Protein AF-A0A9P7V955-F1 (afdb_monomer)

Organism: NCBI:txid45513

Radius of gyration: 28.23 Å; Cα contacts (8 Å, |Δi|>4): 624; chains: 1; bounding box: 75×46×85 Å

Sequence (347 aa):
MIGCDIPLRIFLPKDIVSSGTFPTWKALAWTKLVIEITLHTSIGSQTFQESFPISILQFDSLPIYKELGKAVDRKCTSPDSQVLIELQLARSSVGPGDVINLQLKITKLMYRKNISLKEITYLLWEILEGHDSGLPRHKEQQIYSTSNEWSLHELPLSTNPIQHEFSKPLSLLRDFLEFHTSDLDIKDQYFNPYNDPLVIVTLLNNFRNVEVIDQFGIPITHTEGFTSSGKLYSVRFELRTKVKFYGSKSVKFNLPITICPFDYQTSKYLLYWIEKECQLAKELLGPVMFSKIFNAIDYKLAASMLMKTVPPTTIYRDCLNDWTQMGYPSNGFRQQNIRARIGFYVD

pLDDT: mean 80.39, std 16.96, range [32.66, 96.75]

Solvent-accessible surface area (backbone atoms only — not comparable to full-atom values): 20116 Å² total; per-residue (Å²): 111,76,50,70,51,75,64,80,66,84,71,79,65,92,41,55,65,51,8,24,30,28,64,95,75,76,43,76,42,75,47,65,50,73,50,74,50,74,48,79,53,100,90,49,76,49,77,48,78,52,75,46,76,43,65,38,83,74,80,87,50,42,41,70,40,75,82,33,50,36,62,45,78,48,75,47,62,25,89,76,65,40,38,41,37,38,39,36,30,62,43,31,33,42,24,50,81,32,63,52,47,39,41,37,36,41,26,35,70,50,87,89,60,81,33,19,48,29,33,44,34,46,32,36,31,43,32,42,34,24,69,39,99,88,45,62,62,69,49,77,44,78,79,44,76,50,72,52,75,47,53,90,74,71,44,63,60,40,73,63,68,48,77,50,78,47,77,44,68,45,74,80,63,86,69,56,72,67,77,81,55,84,85,57,80,80,68,91,59,85,81,58,76,89,80,51,72,65,58,55,57,53,54,63,67,59,55,90,42,68,74,50,34,73,73,67,76,44,62,57,68,42,68,56,77,44,47,45,65,32,68,54,37,31,35,43,36,34,41,35,39,38,42,36,41,43,82,50,60,60,42,77,46,80,40,75,37,40,42,21,68,34,26,59,69,60,29,55,55,50,51,55,50,52,54,49,54,52,49,53,50,29,65,76,57,32,68,70,53,34,52,55,42,71,70,43,84,51,63,69,59,28,36,55,56,53,48,73,72,43,66,80,68,46,75,27,47,90,43,68,68,41,42,39,71,74,61,35,62,74,87,59,64,87,59,87,75,79,79,70,59,78,77,79,58,62,132

Secondary structure (DSSP, 8-state):
--EEE----PPPPTT---SEEEGGGTEEE-EEEEEEEEEEETTEEEEEEEEEEE-----TT-TTSTTTTS-EEEEEE-TTS-EEEEEEES-SEE-TT-EEEEEEEEEE--TTS--EEEEEEEEEEEEEEE-STTS-S-EEEEEEEEEEE--TTTSB--SSPEEEEEEEE-TT-SS------TTS--SS----TTS-SHHHHHHHHT-S-HHHHHHHSS--SBSS---EE-SSEEEEEEEEEEEEEESS--EEEEEEEEE-SS-HHHHHHHHHHHHHHHHHHHHHH-HHHHHHHHT-S-HHHHHHHHHTTSPPPEEE-SSHHHHHHTT--GGGTT-S-TTS-GGGS--

Foldseek 3Di:
DPDWDDFDDDDDDPQAWFFEAAVQVRDTDWDKDKDWDWDQDPVGIDIDIDIDTDGDDDDPQACPPPVQQCKDWDWDAFPVNFKIKIKIFRGLEDEAQDKTKIKIKIATDDDPDFKFWAKKKKWKKKKKAFPDPPDDRIDIDTPDMDMDGDDVPPGTHYRDIDMDMDIGTPPVDPQFLDQCPPPVPPPDDPPPVVPDPPVVVVSQVPRPCPVVCVVPVHDGRYHHDFFHGHDGMTMWMWIKMWIDMDGGHIDIDIRTHGYGSHHNVVSVVVVVVVVVVLVVVCVLQPVVLSVCLVPDPDPVVSSVSVRVSTDDMDDQDLDLVSCVVVVADSVPRPDPPPPDDPVVRDD

Nearest PDB structures (foldseek):
  7usy-assembly1_J  TM=5.647E-01  e=1.003E-06  Caenorhabditis elegans
  4j2q-assembly1_A  TM=5.903E-01  e=2.561E-06  Bos taurus
  7srs-assembly1_C  TM=6.371E-01  e=1.200E-05  Homo sapiens
  8gp3-assembly1_A  TM=5.894E-01  e=3.566E-06  Rattus norvegicus
  8ja3-assembly1_A  TM=6.389E-01  e=3.982E-06  Rattus norvegicus

InterPro domains:
  IPR011022 Arrestin-like, C-terminal domain [PF02752] (80-260)
  IPR053060 Cytokinesis Signaling Regulator [PTHR36419] (2-298)

Structure (mmCIF, N/CA/C/O backbone):
data_AF-A0A9P7V955-F1
#
_entry.id   AF-A0A9P7V955-F1
#
loop_
_atom_site.group_PDB
_atom_site.id
_atom_site.type_symbol
_atom_site.label_atom_id
_atom_site.label_alt_id
_atom_site.label_comp_id
_atom_site.label_asym_id
_atom_site.label_entity_id
_atom_site.label_seq_id
_atom_site.pdbx_PDB_ins_code
_atom_site.Cartn_x
_atom_site.Cartn_y
_atom_site.Cartn_z
_atom_site.occupancy
_atom_site.B_iso_or_equiv
_atom_site.auth_seq_id
_atom_site.auth_comp_id
_atom_site.auth_asym_id
_atom_site.auth_atom_id
_atom_site.pdbx_PDB_model_num
ATOM 1 N N . MET A 1 1 ? 32.268 7.147 -36.815 1.00 72.75 1 MET A N 1
ATOM 2 C CA . MET A 1 1 ? 31.034 6.832 -36.068 1.00 72.75 1 MET A CA 1
ATOM 3 C C . MET A 1 1 ? 30.460 8.157 -35.623 1.00 72.75 1 MET A C 1
ATOM 5 O O . MET A 1 1 ? 31.236 8.961 -35.125 1.00 72.75 1 MET A O 1
ATOM 9 N N . ILE A 1 2 ? 29.179 8.402 -35.881 1.00 83.38 2 ILE A N 1
ATOM 10 C CA . ILE A 1 2 ? 28.513 9.681 -35.578 1.00 83.38 2 ILE A CA 1
ATOM 11 C C . ILE A 1 2 ? 27.440 9.544 -34.490 1.00 83.38 2 ILE A C 1
ATOM 13 O O . ILE A 1 2 ? 27.069 10.541 -33.886 1.00 83.38 2 ILE A O 1
ATOM 17 N N . GLY A 1 3 ? 27.009 8.317 -34.191 1.00 84.44 3 GLY A N 1
ATOM 18 C CA . GLY A 1 3 ? 26.048 8.019 -33.135 1.00 84.44 3 GLY A CA 1
ATOM 19 C C . GLY A 1 3 ? 25.946 6.518 -32.877 1.00 84.44 3 GLY A C 1
ATOM 20 O O . GLY A 1 3 ? 26.534 5.707 -33.602 1.00 84.44 3 GLY A O 1
ATOM 21 N N . CYS A 1 4 ? 25.217 6.154 -31.828 1.00 87.69 4 CYS A N 1
ATOM 22 C CA . CYS A 1 4 ? 25.001 4.774 -31.419 1.00 87.69 4 CYS A CA 1
ATOM 23 C C . CYS A 1 4 ? 23.691 4.680 -30.629 1.00 87.69 4 CYS A C 1
ATOM 25 O O . CYS A 1 4 ? 23.558 5.369 -29.620 1.00 87.69 4 CYS A O 1
ATOM 27 N N . ASP A 1 5 ? 22.779 3.804 -31.051 1.00 88.69 5 ASP A N 1
ATOM 28 C CA . ASP A 1 5 ? 21.576 3.472 -30.287 1.00 88.69 5 ASP A CA 1
ATOM 29 C C . ASP A 1 5 ? 21.795 2.176 -29.520 1.00 88.69 5 ASP A C 1
ATOM 31 O O . ASP A 1 5 ? 22.002 1.102 -30.100 1.00 88.69 5 ASP A O 1
ATOM 35 N N . ILE A 1 6 ? 21.723 2.280 -28.196 1.00 87.75 6 ILE A N 1
ATOM 36 C CA . ILE A 1 6 ? 21.854 1.152 -27.280 1.00 87.75 6 ILE A CA 1
ATOM 37 C C . ILE A 1 6 ? 20.445 0.771 -26.813 1.00 87.75 6 ILE A C 1
ATOM 39 O O . ILE A 1 6 ? 19.916 1.403 -25.896 1.00 87.75 6 ILE A O 1
ATOM 43 N N . PRO A 1 7 ? 19.807 -0.244 -27.423 1.00 88.31 7 PRO A N 1
ATOM 44 C CA . PRO A 1 7 ? 18.515 -0.712 -26.952 1.00 88.31 7 PRO A CA 1
ATOM 45 C C . PRO A 1 7 ? 18.662 -1.297 -25.547 1.00 88.31 7 PRO A C 1
ATOM 47 O O . PRO A 1 7 ? 19.655 -1.948 -25.219 1.00 88.31 7 PRO A O 1
ATOM 50 N N . LEU A 1 8 ? 17.650 -1.080 -24.713 1.00 85.19 8 LEU A N 1
ATOM 51 C CA . LEU A 1 8 ? 17.643 -1.535 -23.329 1.00 85.19 8 LEU A CA 1
ATOM 52 C C . LEU A 1 8 ? 16.256 -2.036 -22.933 1.00 85.19 8 LEU A C 1
ATOM 54 O O . LEU A 1 8 ? 15.234 -1.502 -23.357 1.00 85.19 8 LEU A O 1
ATOM 58 N N . ARG A 1 9 ? 16.225 -3.088 -22.113 1.00 86.69 9 ARG A N 1
ATOM 59 C CA . ARG A 1 9 ? 15.017 -3.572 -21.436 1.00 86.69 9 ARG A CA 1
ATOM 60 C C . ARG A 1 9 ? 15.316 -3.638 -19.952 1.00 86.69 9 ARG A C 1
ATOM 62 O O . ARG A 1 9 ? 16.192 -4.386 -19.528 1.00 86.69 9 ARG A O 1
ATOM 69 N N . ILE A 1 10 ? 14.591 -2.849 -19.172 1.00 84.56 10 ILE A N 1
ATOM 70 C CA . ILE A 1 10 ? 14.776 -2.773 -17.726 1.00 84.56 10 ILE A CA 1
ATOM 71 C C . ILE A 1 10 ? 13.726 -3.662 -17.075 1.00 84.56 10 ILE A C 1
ATOM 73 O O . ILE A 1 10 ? 12.528 -3.479 -17.276 1.00 84.56 10 ILE A O 1
ATOM 77 N N . PHE A 1 11 ? 14.180 -4.635 -16.291 1.00 85.50 11 PHE A N 1
ATOM 78 C CA . PHE A 1 11 ? 13.296 -5.381 -15.407 1.00 85.50 11 PHE A CA 1
ATOM 79 C C . PHE A 1 11 ? 13.097 -4.555 -14.135 1.00 85.50 11 PHE A C 1
ATOM 81 O O . PHE A 1 11 ? 14.079 -4.188 -13.499 1.00 85.50 11 PHE A O 1
ATOM 88 N N . LEU A 1 12 ? 11.858 -4.229 -13.770 1.00 85.75 12 LEU A N 1
ATOM 89 C CA . LEU A 1 12 ? 11.588 -3.485 -12.539 1.00 85.75 12 LEU A CA 1
ATOM 90 C C . LEU A 1 12 ? 11.538 -4.446 -11.337 1.00 85.75 12 LEU A C 1
ATOM 92 O O . LEU A 1 12 ? 10.926 -5.513 -11.440 1.00 85.75 12 LEU A O 1
ATOM 96 N N . PRO A 1 13 ? 12.175 -4.111 -10.198 1.00 85.00 13 PRO A N 1
ATOM 97 C CA . PRO A 1 13 ? 12.074 -4.915 -8.985 1.00 85.00 13 PRO A CA 1
ATOM 98 C C . PRO A 1 13 ? 10.622 -5.041 -8.508 1.00 85.00 13 PRO A C 1
ATOM 100 O O . PRO A 1 13 ? 9.865 -4.075 -8.555 1.00 85.00 13 PRO A O 1
ATOM 103 N N . LYS A 1 14 ? 10.238 -6.224 -8.010 1.00 83.38 14 LYS A N 1
ATOM 104 C CA . LYS A 1 14 ? 8.883 -6.477 -7.476 1.00 83.38 14 LYS A CA 1
ATOM 105 C C . LYS A 1 14 ? 8.586 -5.667 -6.207 1.00 83.38 14 LYS A C 1
ATOM 107 O O . LYS A 1 14 ? 7.431 -5.458 -5.873 1.00 83.38 14 LYS A O 1
ATOM 112 N N . ASP A 1 15 ? 9.637 -5.244 -5.517 1.00 87.69 15 ASP A N 1
ATOM 113 C CA . ASP A 1 15 ? 9.655 -4.493 -4.263 1.00 87.69 15 ASP A CA 1
ATOM 114 C C . ASP A 1 15 ? 10.003 -3.007 -4.467 1.00 87.69 15 ASP A C 1
ATOM 116 O O . ASP A 1 15 ? 10.392 -2.318 -3.518 1.00 87.69 15 ASP A O 1
ATOM 120 N N . ILE A 1 16 ? 9.896 -2.508 -5.704 1.00 89.19 16 ILE A N 1
ATOM 121 C CA . ILE A 1 16 ? 9.930 -1.068 -5.971 1.00 89.19 16 ILE A CA 1
ATOM 122 C C . ILE A 1 16 ? 8.710 -0.394 -5.334 1.00 89.19 16 ILE A C 1
ATOM 124 O O . ILE A 1 16 ? 7.753 -1.072 -4.981 1.00 89.19 16 ILE A O 1
ATOM 128 N N . VAL A 1 17 ? 8.736 0.923 -5.160 1.00 89.94 17 VAL A N 1
ATOM 129 C CA . VAL A 1 17 ? 7.590 1.696 -4.658 1.00 89.94 17 VAL A CA 1
ATOM 130 C C . VAL A 1 17 ? 7.185 2.742 -5.684 1.00 89.94 17 VAL A C 1
ATOM 132 O O . VAL A 1 17 ? 8.021 3.213 -6.463 1.00 89.94 17 VAL A O 1
ATOM 135 N N . SER A 1 18 ? 5.909 3.119 -5.684 1.00 87.19 18 SER A N 1
ATOM 136 C CA . SER A 1 18 ? 5.432 4.253 -6.477 1.00 87.19 18 SER A CA 1
ATOM 137 C C . SER A 1 18 ? 6.198 5.535 -6.132 1.00 87.19 18 SER A C 1
ATOM 139 O O . SER A 1 18 ? 6.541 5.790 -4.979 1.00 87.19 18 SER A O 1
ATOM 141 N N . SER A 1 19 ? 6.441 6.369 -7.139 1.00 86.94 19 SER A N 1
ATOM 142 C CA . SER A 1 19 ? 7.049 7.688 -6.968 1.00 86.94 19 SER A CA 1
ATOM 143 C C . SER A 1 19 ? 5.994 8.673 -6.481 1.00 86.94 19 SER A C 1
ATOM 145 O O . SER A 1 19 ? 5.022 8.912 -7.191 1.00 86.94 19 SER A O 1
ATOM 147 N N . GLY A 1 20 ? 6.162 9.254 -5.302 1.00 84.12 20 GLY A N 1
ATOM 148 C CA . GLY A 1 20 ? 5.203 10.198 -4.739 1.00 84.12 20 GLY A CA 1
ATOM 149 C C . GLY A 1 20 ? 5.625 10.752 -3.391 1.00 84.12 20 GLY A C 1
ATOM 150 O O . GLY A 1 20 ? 6.694 10.417 -2.864 1.00 84.12 20 GLY A O 1
ATOM 151 N N . THR A 1 21 ? 4.806 11.654 -2.863 1.00 81.06 21 THR A N 1
ATOM 152 C CA . THR A 1 21 ? 5.053 12.293 -1.571 1.00 81.06 21 THR A CA 1
ATOM 153 C C . THR A 1 21 ? 4.239 11.628 -0.470 1.00 81.06 21 THR A C 1
ATOM 155 O O . THR A 1 21 ? 3.154 11.093 -0.677 1.00 81.06 21 THR A O 1
ATOM 158 N N . PHE A 1 22 ? 4.790 11.680 0.738 1.00 85.00 22 PHE A N 1
ATOM 159 C CA . PHE A 1 22 ? 4.169 11.159 1.946 1.00 85.00 22 PHE A CA 1
ATOM 160 C C . PHE A 1 22 ? 4.116 12.297 2.973 1.00 85.00 22 PHE A C 1
ATOM 162 O O . PHE A 1 22 ? 5.040 12.436 3.787 1.00 85.00 22 PHE A O 1
ATOM 169 N N . PRO A 1 23 ? 3.079 13.159 2.924 1.00 81.88 23 PRO A N 1
ATOM 170 C CA . PRO A 1 23 ? 3.017 14.392 3.711 1.00 81.88 23 PRO A CA 1
ATOM 171 C C . PRO A 1 23 ? 3.097 14.160 5.219 1.00 81.88 23 PRO A C 1
ATOM 173 O O . PRO A 1 23 ? 3.817 14.882 5.910 1.00 81.88 23 PRO A O 1
ATOM 176 N N . THR A 1 24 ? 2.433 13.111 5.716 1.00 86.56 24 THR A N 1
ATOM 177 C CA . THR A 1 24 ? 2.474 12.674 7.121 1.00 86.56 24 THR A CA 1
ATOM 178 C C . THR A 1 24 ? 3.910 12.549 7.625 1.00 86.56 24 THR A C 1
ATOM 180 O O . THR A 1 24 ? 4.243 13.010 8.715 1.00 86.56 24 THR A O 1
ATOM 183 N N . TRP A 1 25 ? 4.793 12.011 6.784 1.00 88.81 25 TRP A N 1
ATOM 184 C CA . TRP A 1 25 ? 6.189 11.739 7.117 1.00 88.81 25 TRP A CA 1
ATOM 185 C C . TRP A 1 25 ? 7.163 12.800 6.606 1.00 88.81 25 TRP A C 1
ATOM 187 O O . TRP A 1 25 ? 8.360 12.683 6.865 1.00 88.81 25 TRP A O 1
ATOM 197 N N . LYS A 1 26 ? 6.669 13.826 5.897 1.00 87.00 26 LYS A N 1
ATOM 198 C CA . LYS A 1 26 ? 7.481 14.822 5.179 1.00 87.00 26 LYS A CA 1
ATOM 199 C C . LYS A 1 26 ? 8.534 14.156 4.283 1.00 87.00 26 LYS A C 1
ATOM 201 O O . LYS A 1 26 ? 9.695 14.561 4.274 1.00 87.00 26 LYS A O 1
ATOM 206 N N . ALA A 1 27 ? 8.128 13.100 3.581 1.00 85.62 27 ALA A N 1
ATOM 207 C CA . ALA A 1 27 ? 9.014 12.266 2.776 1.00 85.62 27 ALA A CA 1
ATOM 208 C C . ALA A 1 27 ? 8.623 12.274 1.291 1.00 85.62 27 ALA A C 1
ATOM 210 O O . ALA A 1 27 ? 7.483 12.568 0.934 1.00 85.62 27 ALA A O 1
ATOM 211 N N . LEU A 1 28 ? 9.589 11.928 0.440 1.00 86.12 28 LEU A N 1
ATOM 212 C CA . LEU A 1 28 ? 9.447 11.794 -1.008 1.00 86.12 28 LEU A CA 1
ATOM 213 C C . LEU A 1 28 ? 10.112 10.486 -1.440 1.00 86.12 28 LEU A C 1
ATOM 215 O O . LEU A 1 28 ? 11.258 10.223 -1.068 1.00 86.12 28 LEU A O 1
ATOM 219 N N . ALA A 1 29 ? 9.418 9.707 -2.262 1.00 87.56 29 ALA A N 1
ATOM 220 C CA . ALA A 1 29 ? 9.996 8.593 -2.996 1.00 87.56 29 ALA A CA 1
ATOM 221 C C . ALA A 1 29 ? 10.009 8.926 -4.485 1.00 87.56 29 ALA A C 1
ATOM 223 O O . ALA A 1 29 ? 8.999 9.336 -5.051 1.00 87.56 29 ALA A O 1
ATOM 224 N N . TRP A 1 30 ? 11.156 8.753 -5.127 1.00 86.94 30 TRP A N 1
ATOM 225 C CA . TRP A 1 30 ? 11.307 8.971 -6.560 1.00 86.94 30 TRP A CA 1
ATOM 226 C C . TRP A 1 30 ? 12.401 8.068 -7.109 1.00 86.94 30 TRP A C 1
ATOM 228 O O . TRP A 1 30 ? 13.270 7.599 -6.370 1.00 86.94 30 TRP A O 1
ATOM 238 N N . THR A 1 31 ? 12.345 7.819 -8.413 1.00 87.94 31 THR A N 1
ATOM 239 C CA . THR A 1 31 ? 13.299 6.950 -9.099 1.00 87.94 31 THR A CA 1
ATOM 240 C C . THR A 1 31 ? 13.992 7.717 -10.216 1.00 87.94 31 THR A C 1
ATOM 242 O O . THR A 1 31 ? 13.435 8.641 -10.805 1.00 87.94 31 THR A O 1
ATOM 245 N N . LYS A 1 32 ? 15.233 7.335 -10.515 1.00 88.94 32 LYS A N 1
ATOM 246 C CA . LYS A 1 32 ? 15.971 7.836 -11.672 1.00 88.94 32 LYS A CA 1
ATOM 247 C C . LYS A 1 32 ? 16.642 6.696 -12.418 1.00 88.94 32 LYS A C 1
ATOM 249 O O . LYS A 1 32 ? 17.171 5.771 -11.802 1.00 88.94 32 LYS A O 1
ATOM 254 N N . LEU A 1 33 ? 16.649 6.798 -13.737 1.00 88.88 33 LEU A N 1
ATOM 255 C CA . LEU A 1 33 ? 17.515 6.023 -14.604 1.00 88.88 33 LEU A CA 1
ATOM 256 C C . LEU A 1 33 ? 18.899 6.669 -14.593 1.00 88.88 33 LEU A C 1
ATOM 258 O O . LEU A 1 33 ? 19.022 7.872 -14.803 1.00 88.88 33 LEU A O 1
ATOM 262 N N . VAL A 1 34 ? 19.936 5.878 -14.340 1.00 91.12 34 VAL A N 1
ATOM 263 C CA . VAL A 1 34 ? 21.330 6.327 -14.390 1.00 91.12 34 VAL A CA 1
ATOM 264 C C . VAL A 1 34 ? 22.019 5.587 -15.522 1.00 91.12 34 VAL A C 1
ATOM 266 O O . VAL A 1 34 ? 22.018 4.357 -15.541 1.00 91.12 34 VAL A O 1
ATOM 269 N N . ILE A 1 35 ? 22.598 6.339 -16.451 1.00 89.50 35 ILE A N 1
ATOM 270 C CA . ILE A 1 35 ? 23.401 5.819 -17.552 1.00 89.50 35 ILE A CA 1
ATOM 271 C C . ILE A 1 35 ? 24.857 6.144 -17.243 1.00 89.50 35 ILE A C 1
ATOM 273 O O . ILE A 1 35 ? 25.211 7.303 -17.047 1.00 89.50 35 ILE A O 1
ATOM 277 N N . GLU A 1 36 ? 25.692 5.113 -17.191 1.00 92.06 36 GLU A N 1
ATOM 278 C CA . GLU A 1 36 ? 27.131 5.233 -16.986 1.00 92.06 36 GLU A CA 1
ATOM 279 C C . GLU A 1 36 ? 27.855 4.658 -18.207 1.00 92.06 36 GLU A C 1
ATOM 281 O O . GLU A 1 36 ? 27.649 3.503 -18.583 1.00 92.06 36 GLU A O 1
ATOM 286 N N . ILE A 1 37 ? 28.686 5.477 -18.847 1.00 87.12 37 ILE A N 1
ATOM 287 C CA . ILE A 1 37 ? 29.470 5.126 -20.028 1.00 87.12 37 ILE A CA 1
ATOM 288 C C . ILE A 1 37 ? 30.942 5.187 -19.646 1.00 87.12 37 ILE A C 1
ATOM 290 O O . ILE A 1 37 ? 31.485 6.266 -19.416 1.00 87.12 37 ILE A O 1
ATOM 294 N N . THR A 1 38 ? 31.602 4.033 -19.637 1.00 89.81 38 THR A N 1
ATOM 295 C CA . THR A 1 38 ? 33.044 3.942 -19.390 1.00 89.81 38 THR A CA 1
ATOM 296 C C . THR A 1 38 ? 33.783 3.693 -20.701 1.00 89.81 38 THR A C 1
ATOM 298 O O . THR A 1 38 ? 33.630 2.653 -21.340 1.00 89.81 38 THR A O 1
ATOM 301 N N . LEU A 1 39 ? 34.596 4.664 -21.108 1.00 85.75 39 LEU A N 1
ATOM 302 C CA . LEU A 1 39 ? 35.475 4.604 -22.268 1.00 85.75 39 LEU A CA 1
ATOM 303 C C . LEU A 1 39 ? 36.862 4.149 -21.826 1.00 85.75 39 LEU A C 1
ATOM 305 O O . LEU A 1 39 ? 37.544 4.840 -21.070 1.00 85.75 39 LEU A O 1
ATOM 309 N N . HIS A 1 40 ? 37.305 3.003 -22.332 1.00 87.44 40 HIS A N 1
ATOM 310 C CA . HIS A 1 40 ? 38.671 2.531 -22.135 1.00 87.44 40 HIS A CA 1
ATOM 311 C C . HIS A 1 40 ? 39.553 2.993 -23.295 1.00 87.44 40 HIS A C 1
ATOM 313 O O . HIS A 1 40 ? 39.279 2.703 -24.458 1.00 87.44 40 HIS A O 1
ATOM 319 N N . THR A 1 41 ? 40.630 3.703 -22.972 1.00 82.94 41 THR A N 1
ATOM 320 C CA . THR A 1 41 ? 41.678 4.104 -23.917 1.00 82.94 41 THR A CA 1
ATOM 321 C C . THR A 1 41 ? 43.002 3.451 -23.526 1.00 82.94 41 THR A C 1
ATOM 323 O O . THR A 1 41 ? 43.148 2.942 -22.415 1.00 82.94 41 THR A O 1
ATOM 326 N N . SER A 1 42 ? 43.999 3.500 -24.410 1.00 81.62 42 SER A N 1
ATOM 327 C CA . SER A 1 42 ? 45.351 2.995 -24.124 1.00 81.62 42 SER A CA 1
ATOM 328 C C . SER A 1 42 ? 46.039 3.690 -22.938 1.00 81.62 42 SER A C 1
ATOM 330 O O . SER A 1 42 ? 47.016 3.162 -22.418 1.00 81.62 42 SER A O 1
ATOM 332 N N . ILE A 1 43 ? 45.537 4.855 -22.512 1.00 79.06 43 ILE A N 1
ATOM 333 C CA . ILE A 1 43 ? 46.137 5.722 -21.484 1.00 79.06 43 ILE A CA 1
ATOM 334 C C . ILE A 1 43 ? 45.335 5.668 -20.165 1.00 79.06 43 ILE A C 1
ATOM 336 O O . ILE A 1 43 ? 45.797 6.145 -19.133 1.00 79.06 43 ILE A O 1
ATOM 340 N N . GLY A 1 44 ? 44.144 5.056 -20.165 1.00 82.44 44 GLY A N 1
ATOM 341 C CA . GLY A 1 44 ? 43.284 4.934 -18.986 1.00 82.44 44 GLY A CA 1
ATOM 342 C C . GLY A 1 44 ? 41.796 4.863 -19.329 1.00 82.44 44 GLY A C 1
ATOM 343 O O . GLY A 1 44 ? 41.406 4.886 -20.499 1.00 82.44 44 GLY A O 1
ATOM 344 N N . SER A 1 45 ? 40.956 4.776 -18.298 1.00 87.31 45 SER A N 1
ATOM 345 C CA . SER A 1 45 ? 39.494 4.778 -18.417 1.00 87.31 45 SER A CA 1
ATOM 346 C C . SER A 1 45 ? 38.896 6.132 -18.044 1.00 87.31 45 SER A C 1
ATOM 348 O O . SER A 1 45 ? 39.265 6.702 -17.019 1.00 87.31 45 SER A O 1
ATOM 350 N N . GLN A 1 46 ? 37.944 6.614 -18.838 1.00 87.00 46 GLN A N 1
ATOM 351 C CA . GLN A 1 46 ? 37.105 7.765 -18.505 1.00 87.00 46 GLN A CA 1
ATOM 352 C C . GLN A 1 46 ? 35.657 7.314 -18.361 1.00 87.00 46 GLN A C 1
ATOM 354 O O . GLN A 1 46 ? 35.172 6.562 -19.200 1.00 87.00 46 GLN A O 1
ATOM 359 N N . THR A 1 47 ? 34.970 7.799 -17.333 1.00 90.00 47 THR A N 1
ATOM 360 C CA . THR A 1 47 ? 33.573 7.455 -17.060 1.00 90.00 47 THR A CA 1
ATOM 361 C C . THR A 1 47 ? 32.710 8.706 -17.132 1.00 90.00 47 THR A C 1
ATOM 363 O O . THR A 1 47 ? 33.018 9.717 -16.505 1.00 90.00 47 THR A O 1
ATOM 366 N N . PHE A 1 48 ? 31.629 8.622 -17.897 1.00 88.75 48 PHE A N 1
ATOM 367 C CA . PHE A 1 48 ? 30.599 9.643 -18.029 1.00 88.75 48 PHE A CA 1
ATOM 368 C C . PHE A 1 48 ? 29.315 9.116 -17.408 1.00 88.75 48 PHE A C 1
ATOM 370 O O . PHE A 1 48 ? 28.945 7.970 -17.646 1.00 88.75 48 PHE A O 1
ATOM 377 N N . GLN A 1 49 ? 28.636 9.944 -16.623 1.00 93.44 49 GLN A N 1
ATOM 378 C CA . GLN A 1 49 ? 27.396 9.565 -15.964 1.00 93.44 49 GLN A CA 1
ATOM 379 C C . GLN A 1 49 ? 26.330 10.617 -16.241 1.00 93.44 49 GLN A C 1
ATOM 381 O O . GLN A 1 49 ? 26.551 11.806 -16.018 1.00 93.44 49 GLN A O 1
ATOM 386 N N . GLU A 1 50 ? 25.165 10.163 -16.680 1.00 91.12 50 GLU A N 1
ATOM 387 C CA . GLU A 1 50 ? 23.979 10.987 -16.867 1.00 91.12 50 GLU A CA 1
ATOM 388 C C . GLU A 1 50 ? 22.791 10.333 -16.161 1.00 91.12 50 GLU A C 1
ATOM 390 O O . GLU A 1 50 ? 22.755 9.113 -15.971 1.00 91.12 50 GLU A O 1
ATOM 395 N N . SER A 1 51 ? 21.830 11.132 -15.701 1.00 89.56 51 SER A N 1
ATOM 396 C CA . SER A 1 51 ? 20.664 10.594 -15.007 1.00 89.56 51 SER A CA 1
ATOM 397 C C . SER A 1 51 ? 19.380 11.308 -15.371 1.00 89.56 51 SER A C 1
ATOM 399 O O . SER A 1 51 ? 19.345 12.534 -15.404 1.00 89.56 51 SER A O 1
ATOM 401 N N . PHE A 1 52 ? 18.321 10.521 -15.531 1.00 85.50 52 PHE A N 1
ATOM 402 C CA . PHE A 1 52 ? 16.999 10.961 -15.951 1.00 85.50 52 PHE A CA 1
ATOM 403 C C . PHE A 1 52 ? 15.979 10.540 -14.893 1.00 85.50 52 PHE A C 1
ATOM 405 O O . PHE A 1 52 ? 15.938 9.359 -14.533 1.00 85.50 52 PHE A O 1
ATOM 412 N N . PRO A 1 53 ? 15.171 11.457 -14.347 1.00 83.75 53 PRO A N 1
ATOM 413 C CA . PRO A 1 53 ? 14.133 11.081 -13.401 1.00 83.75 53 PRO A CA 1
ATOM 414 C C . PRO A 1 53 ? 13.020 10.296 -14.114 1.00 83.75 53 PRO A C 1
ATOM 416 O O . PRO A 1 53 ? 12.658 10.610 -15.245 1.00 83.75 53 PRO A O 1
ATOM 419 N N . ILE A 1 54 ? 12.481 9.272 -13.449 1.00 83.31 54 ILE A N 1
ATOM 420 C CA . ILE A 1 54 ? 11.389 8.441 -13.967 1.00 83.31 54 ILE A CA 1
ATOM 421 C C . ILE A 1 54 ? 10.305 8.274 -12.903 1.00 83.31 54 ILE A C 1
ATOM 423 O O . ILE A 1 54 ? 10.597 8.008 -11.735 1.00 83.31 54 ILE A O 1
ATOM 427 N N . SER A 1 55 ? 9.045 8.401 -13.312 1.00 81.44 55 SER A N 1
ATOM 428 C CA . SER A 1 55 ? 7.907 8.114 -12.440 1.00 81.44 55 SER A CA 1
ATOM 429 C C . SER A 1 55 ? 7.561 6.637 -12.473 1.00 81.44 55 SER A C 1
ATOM 431 O O . SER A 1 55 ? 7.470 6.026 -13.536 1.00 81.44 55 SER A O 1
ATOM 433 N N . ILE A 1 56 ? 7.322 6.076 -11.293 1.00 84.62 56 ILE A N 1
ATOM 434 C CA . ILE A 1 56 ? 6.846 4.704 -11.127 1.00 84.62 56 ILE A CA 1
ATOM 435 C C . ILE A 1 56 ? 5.478 4.743 -10.469 1.00 84.62 56 ILE A C 1
ATOM 437 O O . ILE A 1 56 ? 5.302 5.434 -9.470 1.00 84.62 56 ILE A O 1
ATOM 441 N N . LEU A 1 57 ? 4.530 3.985 -11.012 1.00 83.12 57 LEU A N 1
ATOM 442 C CA . LEU A 1 57 ? 3.189 3.822 -10.463 1.00 83.12 57 LEU A CA 1
ATOM 443 C C . LEU A 1 57 ? 2.893 2.335 -10.286 1.00 83.12 57 LEU A C 1
ATOM 445 O O . LEU A 1 57 ? 3.154 1.537 -11.186 1.00 83.12 57 LEU A O 1
ATOM 449 N N . GLN A 1 58 ? 2.365 1.969 -9.123 1.00 84.31 58 GLN A N 1
ATOM 450 C CA . GLN A 1 58 ? 1.998 0.600 -8.780 1.00 84.31 58 GLN A CA 1
ATOM 451 C C . GLN A 1 58 ? 0.485 0.413 -8.720 1.00 84.31 58 GLN A C 1
ATOM 453 O O . GLN A 1 58 ? -0.264 1.324 -8.374 1.00 84.31 58 GLN A O 1
ATOM 458 N N . PHE A 1 59 ? 0.064 -0.815 -9.017 1.00 83.81 59 PHE A N 1
ATOM 459 C CA . PHE A 1 59 ? -1.334 -1.250 -9.061 1.00 83.81 59 PHE A CA 1
ATOM 460 C C . PHE A 1 59 ? -1.562 -2.496 -8.182 1.00 83.81 59 PHE A C 1
ATOM 462 O O . PHE A 1 59 ? -2.361 -3.378 -8.496 1.00 83.81 59 PHE A O 1
ATOM 469 N N . ASP A 1 60 ? -0.797 -2.617 -7.099 1.00 77.19 60 ASP A N 1
ATOM 470 C CA . ASP A 1 60 ? -0.798 -3.749 -6.162 1.00 77.19 60 ASP A CA 1
ATOM 471 C C . ASP A 1 60 ? -1.979 -3.715 -5.177 1.00 77.19 60 ASP A C 1
ATOM 473 O O . ASP A 1 60 ? -2.436 -4.749 -4.693 1.00 77.19 60 ASP A O 1
ATOM 477 N N . SER A 1 61 ? -2.525 -2.529 -4.931 1.00 81.88 61 SER A N 1
ATOM 478 C CA . SER A 1 61 ? -3.588 -2.265 -3.963 1.00 81.88 61 SER A CA 1
ATOM 479 C C . SER A 1 61 ? -4.901 -1.852 -4.638 1.00 81.88 61 SER A C 1
ATOM 481 O O . SER A 1 61 ? -5.561 -0.921 -4.197 1.00 81.88 61 SER A O 1
ATOM 483 N N . LEU A 1 62 ? -5.321 -2.528 -5.717 1.00 82.06 62 LEU A N 1
ATOM 484 C CA . LEU A 1 62 ? -6.611 -2.223 -6.352 1.00 82.06 62 LEU A CA 1
ATOM 485 C C . LEU A 1 62 ? -7.791 -2.752 -5.505 1.00 82.06 62 LEU A C 1
ATOM 487 O O . LEU A 1 62 ? -7.852 -3.955 -5.233 1.00 82.06 62 LEU A O 1
ATOM 491 N N . PRO A 1 63 ? -8.801 -1.928 -5.156 1.00 76.38 63 PRO A N 1
ATOM 492 C CA . PRO A 1 63 ? -9.963 -2.336 -4.353 1.00 76.38 63 PRO A CA 1
ATOM 493 C C . PRO A 1 63 ? -10.839 -3.425 -4.992 1.00 76.38 63 PRO A C 1
ATOM 495 O O . PRO A 1 63 ? -11.730 -3.961 -4.329 1.00 76.38 63 PRO A O 1
ATOM 498 N N . ILE A 1 64 ? -10.615 -3.752 -6.269 1.00 78.94 64 ILE A N 1
ATOM 499 C CA . ILE A 1 64 ? -11.301 -4.839 -6.974 1.00 78.94 64 ILE A CA 1
ATOM 500 C C . ILE A 1 64 ? -10.716 -6.223 -6.670 1.00 78.94 64 ILE A C 1
ATOM 502 O O . ILE A 1 64 ? -11.378 -7.236 -6.910 1.00 78.94 64 ILE A O 1
ATOM 506 N N . TYR A 1 65 ? -9.497 -6.299 -6.127 1.00 80.81 65 TYR A N 1
ATOM 507 C CA . TYR A 1 65 ? -8.903 -7.582 -5.786 1.00 80.81 65 TYR A CA 1
ATOM 508 C C . TYR A 1 65 ? -9.727 -8.280 -4.705 1.00 80.81 65 TYR A C 1
ATOM 510 O O . TYR A 1 65 ? -10.019 -7.732 -3.641 1.00 80.81 65 TYR A O 1
ATOM 518 N N . LYS A 1 66 ? -10.096 -9.537 -4.976 1.00 75.00 66 LYS A N 1
ATOM 519 C CA . LYS A 1 66 ? -11.013 -10.325 -4.137 1.00 75.00 66 LYS A CA 1
ATOM 520 C C . LYS A 1 66 ? -10.559 -10.429 -2.681 1.00 75.00 66 LYS A C 1
ATOM 522 O O . LYS A 1 66 ? -11.387 -10.569 -1.788 1.00 75.00 66 LYS A O 1
ATOM 527 N N . GLU A 1 67 ? -9.256 -10.410 -2.436 1.00 74.69 67 GLU A N 1
ATOM 528 C CA . GLU A 1 67 ? -8.676 -10.495 -1.093 1.00 74.69 67 GLU A CA 1
ATOM 529 C C . GLU A 1 67 ? -8.865 -9.205 -0.288 1.00 74.69 67 GLU A C 1
ATOM 531 O O . GLU A 1 67 ? -9.059 -9.264 0.925 1.00 74.69 67 GLU A O 1
ATOM 536 N N . LEU A 1 68 ? -8.894 -8.066 -0.980 1.00 76.12 68 LEU A N 1
ATOM 537 C CA . LEU A 1 68 ? -9.055 -6.724 -0.426 1.00 76.12 68 LEU A CA 1
ATOM 538 C C . LEU A 1 68 ? -10.536 -6.332 -0.243 1.00 76.12 68 LEU A C 1
ATOM 540 O O . LEU A 1 68 ? -10.876 -5.464 0.551 1.00 76.12 68 LEU A O 1
ATOM 544 N N . GLY A 1 69 ? -11.457 -7.018 -0.923 1.00 77.06 69 GLY A N 1
ATOM 545 C CA . GLY A 1 69 ? -12.898 -6.796 -0.772 1.00 77.06 69 GLY A CA 1
ATOM 546 C C . GLY A 1 69 ? -13.565 -7.524 0.403 1.00 77.06 69 GLY A C 1
ATOM 547 O O . GLY A 1 69 ? -14.780 -7.417 0.554 1.00 77.06 69 GLY A O 1
ATOM 548 N N . LYS A 1 70 ? -12.831 -8.306 1.207 1.00 85.75 70 LYS A N 1
ATOM 549 C CA . LYS A 1 70 ? -13.423 -9.151 2.262 1.00 85.75 70 LYS A CA 1
ATOM 550 C C . LYS A 1 70 ? -13.711 -8.357 3.533 1.00 85.75 70 LYS A C 1
ATOM 552 O O . LYS A 1 70 ? -12.916 -7.511 3.933 1.00 85.75 70 LYS A O 1
ATOM 557 N N . ALA A 1 71 ? -14.816 -8.687 4.199 1.00 88.69 71 ALA A N 1
ATOM 558 C CA . ALA A 1 71 ? -15.095 -8.176 5.534 1.00 88.69 71 ALA A CA 1
ATOM 559 C C . ALA A 1 71 ? -14.066 -8.703 6.548 1.00 88.69 71 ALA A C 1
ATOM 561 O O . ALA A 1 71 ? -13.567 -9.826 6.417 1.00 88.69 71 ALA A O 1
ATOM 562 N N . VAL A 1 72 ? -13.757 -7.892 7.560 1.00 91.75 72 VAL A N 1
ATOM 563 C CA . VAL A 1 72 ? -12.846 -8.258 8.650 1.00 91.75 72 VAL A CA 1
ATOM 564 C C . VAL A 1 72 ? -13.605 -8.242 9.962 1.00 91.75 72 VAL A C 1
ATOM 566 O O . VAL A 1 72 ? -14.011 -7.181 10.432 1.00 91.75 72 VAL A O 1
ATOM 569 N N . ASP A 1 73 ? -13.717 -9.412 10.583 1.00 92.38 73 ASP A N 1
ATOM 570 C CA . ASP A 1 73 ? -14.380 -9.577 11.870 1.00 92.38 73 ASP A CA 1
ATOM 571 C C . ASP A 1 73 ? -13.358 -9.765 12.994 1.00 92.38 73 ASP A C 1
ATOM 573 O O . ASP A 1 73 ? -12.395 -10.533 12.892 1.00 92.38 73 ASP A O 1
ATOM 577 N N . ARG A 1 74 ? -13.589 -9.098 14.122 1.00 94.44 74 ARG A N 1
ATOM 578 C CA . ARG A 1 74 ? -12.871 -9.319 15.376 1.00 94.44 74 ARG A C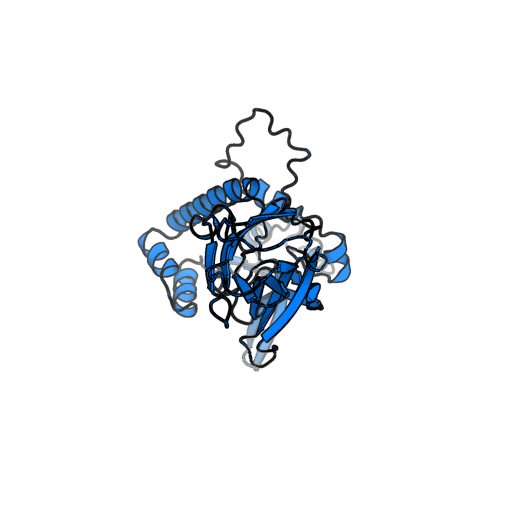A 1
ATOM 579 C C . ARG A 1 74 ? -13.850 -9.410 16.523 1.00 94.44 74 ARG A C 1
ATOM 581 O O . ARG A 1 74 ? -14.725 -8.573 16.683 1.00 94.44 74 ARG A O 1
ATOM 588 N N . LYS A 1 75 ? -13.648 -10.404 17.381 1.00 94.56 75 LYS A N 1
ATOM 589 C CA . LYS A 1 75 ? -14.401 -10.560 18.623 1.00 94.56 75 LYS A CA 1
ATOM 590 C C . LYS A 1 75 ? -13.429 -10.546 19.783 1.00 94.56 75 LYS A C 1
ATOM 592 O O . LYS A 1 75 ? -12.381 -11.185 19.721 1.00 94.56 75 LYS A O 1
ATOM 597 N N . CYS A 1 76 ? -13.759 -9.797 20.820 1.00 93.88 76 CYS A N 1
ATOM 598 C CA . CYS A 1 76 ? -12.957 -9.725 22.026 1.00 93.88 76 CYS A CA 1
ATOM 599 C C . CYS A 1 76 ? -13.875 -9.649 23.236 1.00 93.88 76 CYS A C 1
ATOM 601 O O . CYS A 1 76 ? -14.883 -8.942 23.228 1.00 93.88 76 CYS A O 1
ATOM 603 N N . THR A 1 77 ? -13.508 -10.377 24.282 1.00 93.25 77 THR A N 1
ATOM 604 C CA . THR A 1 77 ? -14.138 -10.218 25.588 1.00 93.25 77 THR A CA 1
ATOM 605 C C . THR A 1 77 ? -13.313 -9.227 26.398 1.00 93.25 77 THR A C 1
ATOM 607 O O . THR A 1 77 ? -12.082 -9.239 26.333 1.00 93.25 77 THR A O 1
ATOM 610 N N . SER A 1 78 ? -13.975 -8.361 27.161 1.00 93.06 78 SER A N 1
ATOM 611 C CA . SER A 1 78 ? -13.303 -7.436 28.064 1.00 93.06 78 SER A CA 1
ATOM 612 C C . SER A 1 78 ? -12.358 -8.185 29.018 1.00 93.06 78 SER A C 1
ATOM 614 O O . SER A 1 78 ? -12.638 -9.328 29.386 1.00 93.06 78 SER A O 1
ATOM 616 N N . PRO A 1 79 ? -11.241 -7.577 29.468 1.00 92.50 79 PRO A N 1
ATOM 617 C CA . PRO A 1 79 ? -10.262 -8.283 30.303 1.00 92.50 79 PRO A CA 1
ATOM 618 C C . PRO A 1 79 ? -10.798 -8.776 31.659 1.00 92.50 79 PRO A C 1
ATOM 620 O O . PRO A 1 79 ? -10.141 -9.551 32.343 1.00 92.50 79 PRO A O 1
ATOM 623 N N . ASP A 1 80 ? -11.962 -8.293 32.087 1.00 91.50 80 ASP A N 1
ATOM 624 C CA . ASP A 1 80 ? -12.698 -8.743 33.273 1.00 91.50 80 ASP A CA 1
ATOM 625 C C . ASP A 1 80 ? -13.814 -9.760 32.951 1.00 91.50 80 ASP A C 1
ATOM 627 O O . ASP A 1 80 ? -14.578 -10.135 33.839 1.00 91.50 80 ASP A O 1
ATOM 631 N N . SER A 1 81 ? -13.896 -10.229 31.702 1.00 91.12 81 SER A N 1
ATOM 632 C CA . SER A 1 81 ? -14.871 -11.210 31.204 1.00 91.12 81 SER A CA 1
ATOM 633 C C . SER A 1 81 ? -16.338 -10.790 31.353 1.00 91.12 81 SER A C 1
ATOM 635 O O . SER A 1 81 ? -17.218 -11.627 31.548 1.00 91.12 81 SER A O 1
ATOM 637 N N . GLN A 1 82 ? -16.618 -9.486 31.297 1.00 91.56 82 GLN A N 1
ATOM 638 C CA . GLN A 1 82 ? -17.956 -8.945 31.562 1.00 91.56 82 GLN A CA 1
ATOM 639 C C . GLN A 1 82 ? -18.712 -8.508 30.312 1.00 91.56 82 GLN A C 1
ATOM 641 O O . GLN A 1 82 ? -19.945 -8.521 30.319 1.00 91.56 82 GLN A O 1
ATOM 646 N N . VAL A 1 83 ? -17.998 -8.123 29.257 1.00 93.19 83 VAL A N 1
ATOM 647 C CA . VAL A 1 83 ? -18.572 -7.579 28.025 1.00 93.19 83 VAL A CA 1
ATOM 648 C C . VAL A 1 83 ? -17.949 -8.290 26.829 1.00 93.19 83 VAL A C 1
ATOM 650 O O . VAL A 1 83 ? -16.729 -8.376 26.727 1.00 93.19 83 VAL A O 1
ATOM 653 N N . LEU A 1 84 ? -18.780 -8.785 25.918 1.00 94.94 84 LEU A N 1
ATOM 654 C CA . LEU A 1 84 ? -18.375 -9.265 24.603 1.00 94.94 84 LEU A CA 1
ATOM 655 C C . LEU A 1 84 ? -18.551 -8.137 23.594 1.00 94.94 84 LEU A C 1
ATOM 657 O O . LEU A 1 84 ? -19.613 -7.520 23.525 1.00 94.94 84 LEU A O 1
ATOM 661 N N . ILE A 1 85 ? -17.517 -7.888 22.805 1.00 95.88 85 ILE A N 1
ATOM 662 C CA . ILE A 1 85 ? -17.534 -6.872 21.765 1.00 95.88 85 ILE A CA 1
ATOM 663 C C . ILE A 1 85 ? -17.144 -7.533 20.447 1.00 95.88 85 ILE A C 1
ATOM 665 O O . ILE A 1 85 ? -16.102 -8.184 20.349 1.00 95.88 85 ILE A O 1
ATOM 669 N N . GLU A 1 86 ? -17.995 -7.365 19.445 1.00 96.19 86 GLU A N 1
ATOM 670 C CA . GLU A 1 86 ? -17.794 -7.835 18.080 1.00 96.19 86 GLU A CA 1
ATOM 671 C C . GLU A 1 86 ? -17.662 -6.603 17.182 1.00 96.19 86 GLU A C 1
ATOM 673 O O . GLU A 1 86 ? -18.533 -5.737 17.181 1.00 96.19 86 GLU A O 1
ATOM 678 N N . LEU A 1 87 ? -16.550 -6.496 16.465 1.00 96.00 87 LEU A N 1
ATOM 679 C CA . LEU A 1 87 ? -16.254 -5.425 15.526 1.00 96.00 87 LEU A CA 1
ATOM 680 C C . LEU A 1 87 ? -16.141 -6.030 14.129 1.00 96.00 87 LEU A C 1
ATOM 682 O O . LEU A 1 87 ? -15.376 -6.972 13.932 1.00 96.00 87 LEU A O 1
ATOM 686 N N . GLN A 1 88 ? -16.871 -5.466 13.178 1.00 94.88 88 GLN A N 1
ATOM 687 C CA . GLN A 1 88 ? -16.897 -5.885 11.787 1.00 94.88 88 GLN A CA 1
ATOM 688 C C . GLN A 1 88 ? -16.591 -4.688 10.890 1.00 94.88 88 GLN A C 1
ATOM 690 O O . GLN A 1 88 ? -17.279 -3.672 10.924 1.00 94.88 88 GLN A O 1
ATOM 695 N N . LEU A 1 89 ? -15.550 -4.812 10.077 1.00 93.94 89 LEU A N 1
ATOM 696 C CA . LEU A 1 89 ? -15.241 -3.891 8.991 1.00 93.94 89 LEU A CA 1
ATOM 697 C C . LEU A 1 89 ? -15.820 -4.469 7.701 1.00 93.94 89 LEU A C 1
ATOM 699 O O . LEU A 1 89 ? -15.471 -5.587 7.329 1.00 93.94 89 LEU A O 1
ATOM 703 N N . ALA A 1 90 ? -16.687 -3.718 7.017 1.00 90.31 90 ALA A N 1
ATOM 704 C CA . ALA A 1 90 ? -17.401 -4.221 5.841 1.00 90.31 90 ALA A CA 1
ATOM 705 C C . ALA A 1 90 ? -16.461 -4.630 4.690 1.00 90.31 90 ALA A C 1
ATOM 707 O O . ALA A 1 90 ? -16.732 -5.606 3.991 1.00 90.31 90 ALA A O 1
ATOM 708 N N . ARG A 1 91 ? -15.356 -3.896 4.501 1.00 88.56 91 ARG A N 1
ATOM 709 C CA . ARG A 1 91 ? -14.338 -4.143 3.467 1.00 88.56 91 ARG A CA 1
ATOM 710 C C . ARG A 1 91 ? -12.944 -3.869 4.029 1.00 88.56 91 ARG A C 1
ATOM 712 O O . ARG A 1 91 ? -12.732 -2.820 4.632 1.00 88.56 91 ARG A O 1
ATOM 719 N N . SER A 1 92 ? -12.000 -4.786 3.822 1.00 89.31 92 SER A N 1
ATOM 720 C CA . SER A 1 92 ? -10.603 -4.627 4.247 1.00 89.31 92 SER A CA 1
ATOM 721 C C . SER A 1 92 ? -9.829 -3.595 3.431 1.00 89.31 92 SER A C 1
ATOM 723 O O . SER A 1 92 ? -8.743 -3.198 3.853 1.00 89.31 92 SER A O 1
ATOM 725 N N . SER A 1 93 ? -10.380 -3.126 2.312 1.00 89.56 93 SER 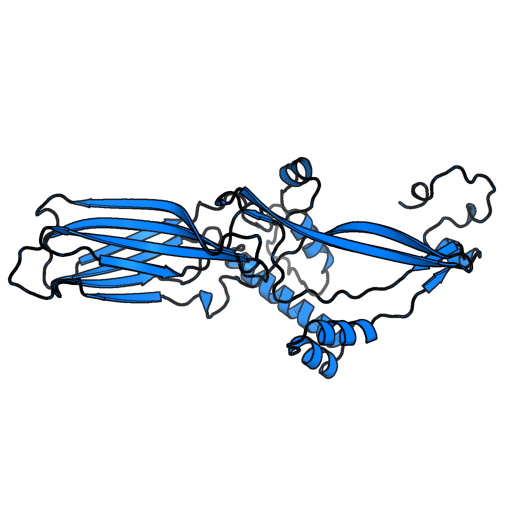A N 1
ATOM 726 C CA . SER A 1 93 ? -9.834 -2.025 1.535 1.00 89.56 93 SER A CA 1
ATOM 727 C C . SER A 1 93 ? -10.851 -0.945 1.206 1.00 89.56 93 SER A C 1
ATOM 729 O O . SER A 1 93 ? -12.053 -1.194 1.076 1.00 89.56 93 SER A O 1
ATOM 731 N N . VAL A 1 94 ? -10.326 0.265 1.060 1.00 87.75 94 VAL A N 1
ATOM 732 C CA . VAL A 1 94 ? -11.060 1.456 0.647 1.00 87.75 94 VAL A CA 1
ATOM 733 C C . VAL A 1 94 ? -10.212 2.237 -0.340 1.00 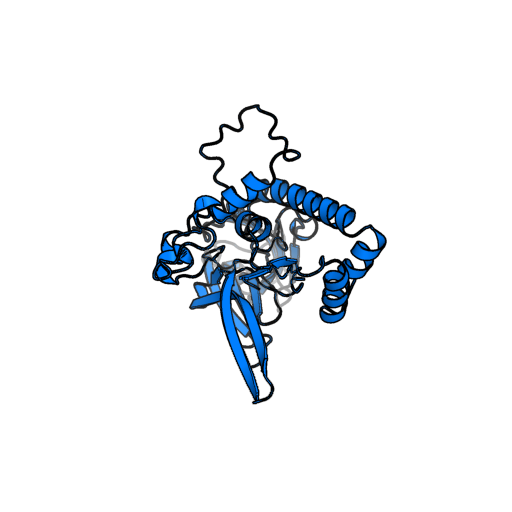87.75 94 VAL A C 1
ATOM 735 O O . VAL A 1 94 ? -9.005 2.391 -0.142 1.00 87.75 94 VAL A O 1
ATOM 738 N N . GLY A 1 95 ? -10.837 2.689 -1.417 1.00 83.31 95 GLY A N 1
ATOM 739 C CA . GLY A 1 95 ? -10.233 3.620 -2.350 1.00 83.31 95 GLY A CA 1
ATOM 740 C C . GLY A 1 95 ? -10.722 5.055 -2.151 1.00 83.31 95 GLY A C 1
ATOM 741 O O . GLY A 1 95 ? -11.505 5.357 -1.246 1.00 83.31 95 GLY A O 1
ATOM 742 N N . PRO A 1 96 ? -10.275 5.945 -3.036 1.00 77.75 96 PRO A N 1
ATOM 743 C CA . PRO A 1 96 ? -10.871 7.241 -3.281 1.00 77.75 96 PRO A CA 1
ATOM 744 C C . PRO A 1 96 ? -12.391 7.235 -3.355 1.00 77.75 96 PRO A C 1
ATOM 746 O O . PRO A 1 96 ? -12.982 6.388 -4.022 1.00 77.75 96 PRO A O 1
ATOM 749 N N . GLY A 1 97 ? -13.025 8.176 -2.656 1.00 75.44 97 GLY A N 1
ATOM 750 C CA . GLY A 1 97 ? -14.484 8.316 -2.629 1.00 75.44 97 GLY A CA 1
ATOM 751 C C . GLY A 1 97 ? -15.241 7.212 -1.875 1.00 75.44 97 GLY A C 1
ATOM 752 O O . GLY A 1 97 ? -16.439 7.367 -1.638 1.00 75.44 97 GLY A O 1
ATOM 753 N N . ASP A 1 98 ? -14.575 6.134 -1.445 1.00 82.75 98 ASP A N 1
ATOM 754 C CA . ASP A 1 98 ? -15.203 5.086 -0.642 1.00 82.75 98 ASP A CA 1
ATOM 755 C C . ASP A 1 98 ? -15.462 5.555 0.804 1.00 82.75 98 ASP A C 1
ATOM 757 O O . ASP A 1 98 ? -14.847 6.485 1.342 1.00 82.75 98 ASP A O 1
ATOM 761 N N . VAL A 1 99 ? -16.388 4.862 1.468 1.00 86.50 99 VAL A N 1
ATOM 762 C CA . VAL A 1 99 ? -16.742 5.078 2.874 1.00 86.50 99 VAL A CA 1
ATOM 763 C C . VAL A 1 99 ? -16.211 3.921 3.714 1.00 86.50 99 VAL A C 1
ATOM 765 O O . VAL A 1 99 ? -16.449 2.751 3.409 1.00 86.50 99 VAL A O 1
ATOM 768 N N . ILE A 1 100 ? -15.524 4.242 4.810 1.00 90.38 100 ILE A N 1
ATOM 769 C CA . ILE A 1 100 ? -15.152 3.261 5.830 1.00 90.38 100 ILE A CA 1
ATOM 770 C C . ILE A 1 100 ? -16.391 2.970 6.674 1.00 90.38 100 ILE A C 1
ATOM 772 O O . ILE A 1 100 ? -16.862 3.863 7.376 1.00 90.38 100 ILE A O 1
ATOM 776 N N . ASN A 1 101 ? -16.869 1.723 6.629 1.00 92.00 101 ASN A N 1
ATOM 7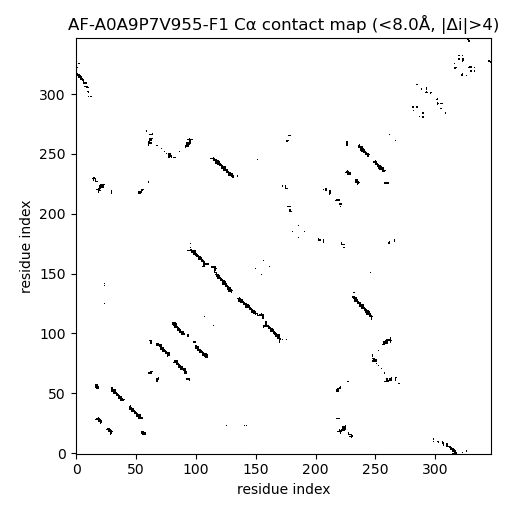77 C CA . ASN A 1 101 ? -18.021 1.250 7.399 1.00 92.00 101 ASN A CA 1
ATOM 778 C C . ASN A 1 101 ? -17.590 0.226 8.456 1.00 92.00 101 ASN A C 1
ATOM 780 O O . ASN A 1 101 ? -17.196 -0.898 8.127 1.00 92.00 101 ASN A O 1
ATOM 784 N N . LEU A 1 102 ? -17.678 0.627 9.725 1.00 94.12 102 LEU A N 1
ATOM 785 C CA . LEU A 1 102 ? -17.413 -0.202 10.898 1.00 94.12 102 LEU A CA 1
ATOM 786 C C . LEU A 1 102 ? -18.712 -0.447 11.665 1.00 94.12 102 LEU A C 1
ATOM 788 O O . LEU A 1 102 ? -19.393 0.492 12.067 1.00 94.12 102 LEU A O 1
ATOM 792 N N . GLN A 1 103 ? -19.011 -1.712 11.927 1.00 95.12 103 GLN A N 1
ATOM 793 C CA . GLN A 1 103 ? -20.127 -2.139 12.757 1.00 95.12 103 GLN A CA 1
ATOM 794 C C . GLN A 1 103 ? -19.592 -2.691 14.073 1.00 95.12 103 GLN A C 1
ATOM 796 O O . GLN A 1 103 ? -18.747 -3.584 14.096 1.00 95.12 103 GLN A O 1
ATOM 801 N N . LEU A 1 104 ? -20.084 -2.154 15.181 1.00 95.81 104 LEU A N 1
ATOM 802 C CA . LEU A 1 104 ? -19.712 -2.542 16.531 1.00 95.81 104 LEU A CA 1
ATOM 803 C C . LEU A 1 104 ? -20.940 -3.090 17.248 1.00 95.81 104 LEU A C 1
ATOM 805 O O . LEU A 1 104 ? -21.966 -2.424 17.345 1.00 95.81 104 LEU A O 1
ATOM 809 N N . LYS A 1 105 ? -20.817 -4.285 17.811 1.00 96.00 105 LYS A N 1
ATOM 810 C CA . LYS A 1 105 ? -21.850 -4.929 18.612 1.00 96.00 105 LYS A CA 1
ATOM 811 C C . LYS A 1 105 ? -21.316 -5.199 20.010 1.00 96.00 105 LYS A C 1
ATOM 813 O O . LYS A 1 105 ? -20.316 -5.892 20.173 1.00 96.00 105 LYS A O 1
ATOM 818 N N . ILE A 1 106 ? -21.984 -4.663 21.024 1.00 95.25 106 ILE A N 1
ATOM 819 C CA . ILE A 1 106 ? -21.569 -4.748 22.427 1.00 95.25 106 ILE A CA 1
ATOM 820 C C . ILE A 1 106 ? -22.631 -5.513 23.210 1.00 95.25 106 ILE A C 1
ATOM 822 O O . ILE A 1 106 ? -23.794 -5.122 23.225 1.00 95.25 106 ILE A O 1
ATOM 826 N N . THR A 1 107 ? -22.230 -6.584 23.889 1.00 94.19 107 THR A N 1
ATOM 827 C CA . THR A 1 107 ? -23.127 -7.461 24.652 1.00 94.19 107 THR A CA 1
ATOM 828 C C . THR A 1 107 ? -22.598 -7.659 26.066 1.00 94.19 107 THR A C 1
ATOM 830 O O . THR A 1 107 ? -21.430 -7.991 26.256 1.00 94.19 107 THR A O 1
ATOM 833 N N . LYS A 1 108 ? -23.443 -7.501 27.086 1.00 92.94 108 LYS A N 1
ATOM 834 C CA . LYS A 1 108 ? -23.081 -7.845 28.467 1.00 92.94 108 LYS A CA 1
ATOM 835 C C . LYS A 1 108 ? -23.159 -9.359 28.667 1.00 92.94 108 LYS A C 1
ATOM 837 O O . LYS A 1 108 ? -24.181 -9.963 28.361 1.00 92.94 108 LYS A O 1
ATOM 842 N N . LEU A 1 109 ? -22.108 -9.960 29.222 1.00 89.56 109 LEU A N 1
ATOM 843 C CA . LEU A 1 109 ? -22.041 -11.401 29.501 1.00 89.56 109 LEU A CA 1
ATOM 844 C C . LEU A 1 109 ? -22.486 -11.761 30.927 1.00 89.56 109 LEU A C 1
ATOM 846 O O . LEU A 1 109 ? -23.080 -12.813 31.133 1.00 89.56 109 LEU A O 1
ATOM 850 N N . MET A 1 110 ? -22.213 -10.906 31.924 1.00 77.81 110 MET A N 1
ATOM 851 C CA . MET A 1 110 ? -22.530 -11.186 33.335 1.00 77.81 110 MET A CA 1
ATOM 852 C C . MET A 1 110 ? -23.533 -10.201 33.937 1.00 77.81 110 MET A C 1
ATOM 854 O O . MET A 1 110 ? -23.348 -8.992 33.850 1.00 77.81 110 MET A O 1
ATOM 858 N N . TYR A 1 111 ? -24.524 -10.704 34.678 1.00 67.81 111 TYR A N 1
ATOM 859 C CA . TYR A 1 111 ? -25.602 -9.897 35.271 1.00 67.81 111 TYR A CA 1
ATOM 860 C C . TYR A 1 111 ? -25.219 -9.070 36.511 1.00 67.81 111 TYR A C 1
ATOM 862 O O . TYR A 1 111 ? -25.943 -8.146 36.864 1.00 67.81 111 TYR A O 1
ATOM 870 N N . ARG A 1 112 ? -24.097 -9.364 37.183 1.00 64.50 112 ARG A N 1
ATOM 871 C CA . ARG A 1 112 ? -23.842 -8.857 38.550 1.00 64.50 112 ARG A CA 1
ATOM 872 C C . ARG A 1 112 ? -23.423 -7.389 38.653 1.00 64.50 112 ARG A C 1
ATOM 874 O O . ARG A 1 112 ? -23.575 -6.812 39.722 1.00 64.50 112 ARG A O 1
ATOM 881 N N . LYS A 1 113 ? -22.864 -6.791 37.597 1.00 75.62 113 LYS A N 1
ATOM 882 C CA . LYS A 1 113 ? -22.421 -5.387 37.626 1.00 75.62 113 LYS A CA 1
ATOM 883 C C . LYS A 1 113 ? -23.290 -4.518 36.733 1.00 75.62 113 LYS A C 1
ATOM 885 O O . LYS A 1 113 ? -23.612 -4.909 35.611 1.00 75.62 113 LYS A O 1
ATOM 890 N N . ASN A 1 114 ? -23.627 -3.325 37.210 1.00 85.06 114 ASN A N 1
ATOM 891 C CA . ASN A 1 114 ? -24.171 -2.273 36.362 1.00 85.06 114 ASN A CA 1
ATOM 892 C C . ASN A 1 114 ? -23.019 -1.715 35.530 1.00 85.06 114 ASN A C 1
ATOM 894 O O . ASN A 1 114 ? -22.109 -1.089 36.067 1.00 85.06 114 ASN A O 1
ATOM 898 N N . ILE A 1 115 ? -23.039 -2.021 34.236 1.00 90.50 115 ILE A N 1
ATOM 899 C CA . ILE A 1 115 ? -22.045 -1.567 33.268 1.00 90.50 115 ILE A CA 1
ATOM 900 C C . ILE A 1 115 ? -22.791 -0.677 32.288 1.00 90.50 115 ILE A C 1
ATOM 902 O O . ILE A 1 115 ? -23.840 -1.080 31.787 1.00 90.50 115 ILE A O 1
ATOM 906 N N . SER A 1 116 ? -22.266 0.509 32.017 1.00 92.12 116 SER A N 1
ATOM 907 C CA . SER A 1 116 ? -22.774 1.383 30.960 1.00 92.12 116 SER A CA 1
ATOM 908 C C . SER A 1 116 ? -21.648 1.765 30.013 1.00 92.12 116 SER A C 1
ATOM 910 O O . SER A 1 116 ? -20.472 1.784 30.396 1.00 92.12 116 SER A O 1
ATOM 912 N N . LEU A 1 117 ? -21.999 2.036 28.761 1.00 94.06 117 LEU A N 1
ATOM 913 C CA . LEU A 1 117 ? -21.049 2.556 27.789 1.00 94.06 117 LEU A CA 1
ATOM 914 C C . LEU A 1 117 ? -20.617 3.964 28.213 1.00 94.06 117 LEU A C 1
ATOM 916 O O . LEU A 1 117 ? -21.439 4.744 28.685 1.00 94.06 117 LEU A O 1
ATOM 920 N N . LYS A 1 118 ? -19.320 4.255 28.105 1.00 94.75 118 LYS A N 1
ATOM 921 C CA . LYS A 1 118 ? -18.754 5.573 28.416 1.00 94.75 118 LYS A CA 1
ATOM 922 C C . LYS A 1 118 ? -18.326 6.298 27.154 1.00 94.75 118 LYS A C 1
ATOM 924 O O . LYS A 1 118 ? -18.638 7.463 26.976 1.00 94.75 118 LYS A O 1
ATOM 929 N N . GLU A 1 119 ? -17.559 5.624 26.309 1.00 96.00 119 GLU A N 1
ATOM 930 C CA . GLU A 1 119 ? -16.984 6.246 25.121 1.00 96.00 119 GLU A CA 1
ATOM 931 C C . GLU A 1 119 ? -16.653 5.177 24.085 1.00 96.00 119 GLU A C 1
ATOM 933 O O . GLU A 1 119 ? -16.119 4.119 24.431 1.00 96.00 119 GLU A O 1
ATOM 938 N N . ILE A 1 120 ? -16.923 5.473 22.818 1.00 96.38 120 ILE A N 1
ATOM 939 C CA . ILE A 1 120 ? -16.372 4.753 21.674 1.00 96.38 120 ILE A CA 1
ATOM 940 C C . ILE A 1 120 ? -15.533 5.748 20.883 1.00 96.38 120 ILE A C 1
ATOM 942 O O . ILE A 1 120 ? -16.054 6.749 20.406 1.00 96.38 120 ILE A O 1
ATOM 946 N N . THR A 1 121 ? -14.248 5.456 20.720 1.00 96.25 121 THR A N 1
ATOM 947 C CA . THR A 1 121 ? -13.321 6.238 19.900 1.00 96.25 121 THR A CA 1
ATOM 948 C C . THR A 1 121 ? -12.941 5.436 18.659 1.00 96.25 121 THR A C 1
ATOM 950 O O . THR A 1 121 ? -12.428 4.322 18.792 1.00 96.25 121 THR A O 1
ATOM 953 N N . TYR A 1 122 ? -13.112 6.012 17.471 1.00 94.56 122 TYR A N 1
ATOM 954 C CA . TYR A 1 122 ? -12.605 5.482 16.205 1.00 94.56 122 TYR A CA 1
ATOM 955 C C . TYR A 1 122 ? -11.397 6.302 15.757 1.00 94.56 122 TYR A C 1
ATOM 957 O O . TYR A 1 122 ? -11.453 7.530 15.709 1.00 94.56 122 TYR A O 1
ATOM 965 N N . LEU A 1 123 ? -10.298 5.625 15.436 1.00 94.06 123 LEU A N 1
ATOM 966 C CA . LEU A 1 123 ? -9.030 6.241 15.060 1.00 94.06 123 LEU A CA 1
ATOM 967 C C . LEU A 1 123 ? -8.521 5.611 13.766 1.00 94.06 123 LEU A C 1
ATOM 969 O O . LEU A 1 123 ? -8.560 4.388 13.630 1.00 94.06 123 LEU A O 1
ATOM 973 N N . LEU A 1 124 ? -7.968 6.425 12.872 1.00 93.31 124 LEU A N 1
ATOM 974 C CA . LEU A 1 124 ? -7.200 5.951 11.722 1.00 93.31 124 LEU A CA 1
ATOM 975 C C . LEU A 1 124 ? -5.739 6.342 11.915 1.00 93.31 124 LEU A C 1
ATOM 977 O O . LEU A 1 124 ? -5.423 7.506 12.187 1.00 93.31 124 LEU A O 1
ATOM 981 N N . TRP A 1 125 ? -4.868 5.353 11.786 1.00 94.44 125 TRP A N 1
ATOM 982 C CA . TRP A 1 125 ? -3.430 5.495 11.933 1.00 94.44 125 TRP A CA 1
ATOM 983 C C . TRP A 1 125 ? -2.739 5.169 10.621 1.00 94.44 125 TRP A C 1
ATOM 985 O O . TRP A 1 125 ? -3.076 4.176 9.980 1.00 94.44 125 TRP A O 1
ATOM 995 N N . GLU A 1 126 ? -1.758 5.990 10.269 1.00 94.44 126 GLU A N 1
ATOM 996 C CA . GLU A 1 126 ? -0.754 5.697 9.257 1.00 94.44 126 GLU A CA 1
ATOM 997 C C . GLU A 1 126 ? 0.521 5.223 9.960 1.00 94.44 126 GLU A C 1
ATOM 999 O O . GLU A 1 126 ? 0.934 5.778 10.982 1.00 94.44 126 GLU A O 1
ATOM 1004 N N . ILE A 1 127 ? 1.134 4.172 9.434 1.00 95.88 127 ILE A N 1
ATOM 1005 C CA . ILE A 1 127 ? 2.278 3.487 10.023 1.00 95.88 127 ILE A CA 1
ATOM 1006 C C . ILE A 1 127 ? 3.373 3.398 8.964 1.00 95.88 127 ILE A C 1
ATOM 1008 O O . ILE A 1 127 ? 3.150 2.843 7.891 1.00 95.88 127 ILE A O 1
ATOM 1012 N N . LEU A 1 128 ? 4.555 3.915 9.288 1.00 94.62 128 LEU A N 1
ATOM 1013 C CA . LEU A 1 128 ? 5.771 3.791 8.495 1.00 94.62 128 LEU A CA 1
ATOM 1014 C C . LEU A 1 128 ? 6.690 2.746 9.131 1.00 94.62 128 LEU A C 1
ATOM 1016 O O . LEU A 1 128 ? 7.121 2.895 10.276 1.00 94.62 128 LEU A O 1
ATOM 1020 N N . GLU A 1 129 ? 7.036 1.720 8.366 1.00 94.69 129 GLU A N 1
ATOM 1021 C CA . GLU A 1 129 ? 8.005 0.692 8.744 1.00 94.69 129 GLU A CA 1
ATOM 1022 C C . GLU A 1 129 ? 9.231 0.805 7.842 1.00 94.69 129 GLU A C 1
ATOM 1024 O O . GLU A 1 129 ? 9.113 0.695 6.625 1.00 94.69 129 GLU A O 1
ATOM 1029 N N . GLY A 1 130 ? 10.400 1.064 8.426 1.00 93.62 130 GLY A N 1
ATOM 1030 C CA . GLY A 1 130 ? 11.678 1.097 7.720 1.00 93.62 130 GLY A CA 1
ATOM 1031 C C . GLY A 1 130 ? 12.397 -0.245 7.813 1.00 93.62 130 GLY A C 1
ATOM 1032 O O . GLY A 1 130 ? 12.601 -0.768 8.909 1.00 93.62 130 GLY A O 1
ATOM 1033 N N . HIS A 1 131 ? 12.820 -0.768 6.664 1.00 92.31 131 HIS A N 1
ATOM 1034 C CA . HIS A 1 131 ? 13.485 -2.071 6.532 1.00 92.31 131 HIS A CA 1
ATOM 1035 C C . HIS A 1 131 ? 14.999 -1.954 6.336 1.00 92.31 131 HIS A C 1
ATOM 1037 O O . HIS A 1 131 ? 15.715 -2.944 6.464 1.00 92.31 131 HIS A O 1
ATOM 1043 N N . ASP A 1 132 ? 15.488 -0.747 6.048 1.00 88.50 132 ASP A N 1
ATOM 1044 C CA . ASP A 1 132 ? 16.908 -0.457 5.858 1.00 88.50 132 ASP A CA 1
ATOM 1045 C C . ASP A 1 132 ? 17.493 0.405 6.992 1.00 88.50 132 ASP A C 1
ATOM 1047 O O . ASP A 1 132 ? 16.797 1.146 7.688 1.00 88.50 132 ASP A O 1
ATOM 1051 N N . SER A 1 133 ? 18.812 0.316 7.145 1.00 71.31 133 SER A N 1
ATOM 1052 C CA . SER A 1 133 ? 19.650 0.825 8.239 1.00 71.31 133 SER A CA 1
ATOM 1053 C C . SER A 1 133 ? 19.568 2.341 8.479 1.00 71.31 133 SER A C 1
ATOM 1055 O O . SER A 1 133 ? 20.022 2.815 9.518 1.00 71.31 133 SER A O 1
ATOM 1057 N N . GLY A 1 134 ? 19.012 3.108 7.537 1.00 82.50 134 GLY A N 1
ATOM 1058 C CA . GLY A 1 134 ? 18.851 4.564 7.630 1.00 82.50 134 GLY A CA 1
ATOM 1059 C C . GLY A 1 134 ? 17.432 5.041 7.954 1.00 82.50 134 GLY A C 1
ATOM 1060 O O . GLY A 1 134 ? 17.235 6.232 8.191 1.00 82.50 134 GLY A O 1
ATOM 1061 N N . LEU A 1 135 ? 16.441 4.146 7.964 1.00 86.25 135 LEU A N 1
ATOM 1062 C CA . LEU A 1 135 ? 15.041 4.496 8.188 1.00 86.25 135 LEU A CA 1
ATOM 1063 C C . LEU A 1 135 ? 14.577 4.089 9.592 1.00 86.25 135 LEU A C 1
ATOM 1065 O O . LEU A 1 135 ? 15.096 3.140 10.186 1.00 86.25 135 LEU A O 1
ATOM 1069 N N . PRO A 1 136 ? 13.600 4.806 10.173 1.00 88.06 136 PRO A N 1
ATOM 1070 C CA . PRO A 1 136 ? 13.055 4.419 11.462 1.00 88.06 136 PRO A CA 1
ATOM 1071 C C . PRO A 1 136 ? 12.358 3.061 11.345 1.00 88.06 136 PRO A C 1
ATOM 1073 O O . PRO A 1 136 ? 11.490 2.886 10.496 1.00 88.06 136 PRO A O 1
ATOM 1076 N N . ARG A 1 137 ? 12.695 2.120 12.237 1.00 91.75 137 ARG A N 1
ATOM 1077 C CA . ARG A 1 137 ? 12.127 0.758 12.219 1.00 91.75 137 ARG A CA 1
ATOM 1078 C C . ARG A 1 137 ? 10.600 0.749 12.242 1.00 91.75 137 ARG A C 1
ATOM 1080 O O . ARG A 1 137 ? 9.979 -0.058 11.566 1.00 91.75 137 ARG A O 1
ATOM 1087 N N . HIS A 1 138 ? 10.007 1.634 13.036 1.00 95.06 138 HIS A N 1
ATOM 1088 C CA . HIS A 1 138 ? 8.564 1.759 13.162 1.00 95.06 138 HIS A CA 1
ATOM 1089 C C . HIS A 1 138 ? 8.211 3.164 13.652 1.00 95.06 138 HIS A C 1
ATOM 1091 O O . HIS A 1 138 ? 8.746 3.627 14.665 1.00 95.06 138 HIS A O 1
ATOM 1097 N N . LYS A 1 139 ? 7.317 3.841 12.938 1.00 95.19 139 LYS A N 1
ATOM 1098 C CA . LYS A 1 139 ? 6.665 5.081 13.358 1.00 95.19 139 LYS A CA 1
ATOM 1099 C C . LYS A 1 139 ? 5.183 4.985 13.056 1.00 95.19 139 LYS A C 1
ATOM 1101 O O . LYS A 1 139 ? 4.783 4.416 12.050 1.00 95.19 139 LYS A O 1
ATOM 1106 N N . GLU A 1 140 ? 4.383 5.594 13.911 1.00 96.44 140 GLU A N 1
ATOM 1107 C CA . GLU A 1 140 ? 2.937 5.630 13.767 1.00 96.44 140 GLU A CA 1
ATOM 1108 C C . GLU A 1 140 ? 2.439 7.059 13.977 1.00 96.44 140 GLU A C 1
ATOM 1110 O O . GLU A 1 140 ? 2.941 7.787 14.835 1.00 96.44 140 GLU A O 1
ATOM 1115 N N . GLN A 1 141 ? 1.469 7.472 13.170 1.00 94.44 141 GLN A N 1
ATOM 1116 C CA . GLN A 1 141 ? 0.854 8.784 13.249 1.00 94.44 141 GLN A CA 1
ATOM 1117 C C . GLN A 1 141 ? -0.656 8.651 13.107 1.00 94.44 141 GLN A C 1
ATOM 1119 O O . GLN A 1 141 ? -1.176 8.042 12.175 1.00 94.44 141 GLN A O 1
ATOM 1124 N N . GLN A 1 142 ? -1.375 9.236 14.058 1.00 94.00 142 GLN A N 1
ATOM 1125 C CA . GLN A 1 142 ? -2.822 9.324 13.987 1.00 94.00 142 GLN A CA 1
ATOM 1126 C C . GLN A 1 142 ? -3.201 10.392 12.962 1.00 94.00 142 GLN A C 1
ATOM 1128 O O . GLN A 1 142 ? -2.913 11.571 13.166 1.00 94.00 142 GLN A O 1
ATOM 1133 N N . ILE A 1 143 ? -3.879 9.983 11.895 1.00 90.25 143 ILE A N 1
ATOM 1134 C CA . ILE A 1 143 ? -4.336 10.885 10.831 1.00 90.25 143 ILE A CA 1
ATOM 1135 C C . ILE A 1 143 ? -5.812 11.263 10.986 1.00 90.25 143 ILE A C 1
ATOM 1137 O O . ILE A 1 143 ? -6.258 12.272 10.448 1.00 90.25 143 ILE A O 1
ATOM 1141 N N . TYR A 1 144 ? -6.577 10.495 11.771 1.00 89.81 144 TYR A N 1
ATOM 1142 C CA . TYR A 1 144 ? -7.968 10.814 12.088 1.00 89.81 144 TYR A CA 1
ATOM 1143 C C . TYR A 1 144 ? -8.398 10.261 13.452 1.00 89.81 144 TYR A C 1
ATOM 1145 O O . TYR A 1 144 ? -7.923 9.212 13.894 1.00 89.81 144 TYR A O 1
ATOM 1153 N N . SER A 1 145 ? -9.320 10.968 14.111 1.00 92.56 145 SER A N 1
ATOM 1154 C CA . SER A 1 145 ? -9.942 10.564 15.372 1.00 92.56 145 SER A CA 1
ATOM 1155 C C . SER A 1 145 ? -11.343 11.144 15.500 1.00 92.56 145 SER A C 1
ATOM 1157 O O . SER A 1 145 ? -11.560 12.323 15.231 1.00 92.56 145 SER A O 1
ATOM 1159 N N . THR A 1 146 ? -12.272 10.335 15.989 1.00 93.31 146 THR A N 1
ATOM 1160 C CA . THR A 1 146 ? -13.597 10.777 16.422 1.00 93.31 146 THR A CA 1
ATOM 1161 C C . THR A 1 146 ? -14.064 9.931 17.597 1.00 93.31 146 THR A C 1
ATOM 1163 O O . THR A 1 146 ? -13.683 8.763 17.714 1.00 93.31 146 THR A O 1
ATOM 1166 N N . SER A 1 147 ? -14.853 10.518 18.488 1.00 94.56 147 SER A N 1
ATOM 1167 C CA . SER A 1 147 ? -15.403 9.837 19.653 1.00 94.56 147 SER A CA 1
ATOM 1168 C C . SER A 1 147 ? -16.876 10.158 19.831 1.00 94.56 147 SER A C 1
ATOM 1170 O O . SER A 1 147 ? -17.316 11.287 19.623 1.00 94.56 147 SER A O 1
ATOM 1172 N N . ASN A 1 148 ? -17.612 9.146 20.275 1.00 93.44 148 ASN A N 1
ATOM 1173 C CA . ASN A 1 148 ? -18.944 9.295 20.829 1.00 93.44 148 ASN A CA 1
ATOM 1174 C C . ASN A 1 148 ? -18.828 9.036 22.330 1.00 93.44 148 ASN A C 1
ATOM 1176 O O . ASN A 1 148 ? -18.315 7.990 22.735 1.00 93.44 148 ASN A O 1
ATOM 1180 N N . GLU A 1 149 ? -19.275 9.988 23.139 1.00 94.44 149 GLU A N 1
ATOM 1181 C CA . GLU A 1 149 ? -19.221 9.932 24.598 1.00 94.44 149 GLU A CA 1
ATOM 1182 C C . GLU A 1 149 ? -20.633 9.909 25.176 1.00 94.44 149 GLU A C 1
ATOM 1184 O O . GLU A 1 149 ? -21.542 10.537 24.638 1.00 94.44 149 GLU A O 1
ATOM 1189 N N . TRP A 1 150 ? -20.794 9.185 26.280 1.00 93.38 150 TRP A N 1
ATOM 1190 C CA . TRP A 1 150 ? -22.050 9.056 27.008 1.00 93.38 150 TRP A CA 1
ATOM 1191 C C . TRP A 1 150 ? -21.830 9.288 28.494 1.00 93.38 150 TRP A C 1
ATOM 1193 O O . TRP A 1 150 ? -20.804 8.911 29.070 1.00 93.38 150 TRP A O 1
ATOM 1203 N N . SER A 1 151 ? -22.841 9.866 29.126 1.00 89.88 151 SER A N 1
ATOM 1204 C CA . SER A 1 151 ? -22.888 10.063 30.566 1.00 89.88 151 SER A CA 1
ATOM 1205 C C . SER A 1 151 ? -23.134 8.745 31.303 1.00 89.88 151 SER A C 1
ATOM 1207 O O . SER A 1 151 ? -23.631 7.752 30.761 1.00 89.88 151 SER A O 1
ATOM 1209 N N . LEU A 1 152 ? -22.796 8.727 32.594 1.00 81.31 152 LEU A N 1
ATOM 1210 C CA . LEU A 1 152 ? -23.092 7.589 33.458 1.00 81.31 152 LEU A CA 1
ATOM 1211 C C . LEU A 1 152 ? -24.608 7.304 33.436 1.00 81.31 152 LEU A C 1
ATOM 1213 O O . LEU A 1 152 ? -25.405 8.215 33.628 1.00 81.31 152 LEU A O 1
ATOM 1217 N N . HIS A 1 153 ? -24.985 6.039 33.229 1.00 80.69 153 HIS A N 1
ATOM 1218 C CA . HIS A 1 153 ? -26.373 5.556 33.100 1.00 80.69 153 HIS A CA 1
ATOM 1219 C C . HIS A 1 153 ? -27.139 5.934 31.824 1.00 80.69 153 HIS A C 1
ATOM 1221 O O . HIS A 1 153 ? -28.253 5.447 31.660 1.00 80.69 153 HIS A O 1
ATOM 1227 N N . GLU A 1 154 ? -26.564 6.705 30.902 1.00 83.06 154 GLU A N 1
ATOM 1228 C CA . GLU A 1 154 ? -27.244 7.074 29.652 1.00 83.06 154 GLU A CA 1
ATOM 1229 C C . GLU A 1 154 ? -27.442 5.864 28.727 1.00 83.06 154 GLU A C 1
ATOM 1231 O O . GLU A 1 154 ? -28.493 5.703 28.111 1.00 83.06 154 GLU A O 1
ATOM 1236 N N . LEU A 1 155 ? -26.451 4.966 28.691 1.00 84.62 155 LEU A N 1
ATOM 1237 C CA . LEU A 1 155 ? -26.483 3.770 27.854 1.00 84.62 155 LEU A CA 1
ATOM 1238 C C . LEU A 1 155 ? -26.101 2.511 28.659 1.00 84.62 155 LEU A C 1
ATOM 1240 O O . LEU A 1 155 ? -24.961 2.029 28.590 1.00 84.62 155 LEU A O 1
ATOM 1244 N N . PRO A 1 156 ? -27.012 1.989 29.504 1.00 88.31 156 PRO A N 1
ATOM 1245 C CA . PRO A 1 156 ? -26.754 0.793 30.295 1.00 88.31 156 PRO A CA 1
ATOM 1246 C C . PRO A 1 156 ? -26.656 -0.440 29.392 1.00 88.31 156 PRO A C 1
ATOM 1248 O O . PRO A 1 156 ? -27.508 -0.681 28.539 1.00 88.31 156 PRO A O 1
ATOM 1251 N N . LEU A 1 157 ? -25.623 -1.258 29.601 1.00 86.75 157 LEU A N 1
ATOM 1252 C CA . LEU A 1 157 ? -25.466 -2.503 28.861 1.00 86.75 157 LEU A CA 1
ATOM 1253 C C . LEU A 1 157 ? -26.414 -3.570 29.406 1.00 86.75 157 LEU A C 1
ATOM 1255 O O . LEU A 1 157 ? -26.486 -3.819 30.617 1.00 86.75 157 LEU A O 1
ATOM 1259 N N . SER A 1 158 ? -27.074 -4.261 28.484 1.00 85.50 158 SER A N 1
ATOM 1260 C CA . SER A 1 158 ? -27.908 -5.427 28.763 1.00 85.50 158 SER A CA 1
ATOM 1261 C C . SER A 1 158 ? -27.339 -6.677 28.089 1.00 85.50 158 SER A C 1
ATOM 1263 O O . SER A 1 158 ? -26.341 -6.616 27.366 1.00 85.50 158 SER A O 1
ATOM 1265 N N . THR A 1 159 ? -27.961 -7.828 28.339 1.00 83.25 159 THR A N 1
ATOM 1266 C CA . THR A 1 159 ? -27.655 -9.060 27.597 1.00 83.25 159 THR A CA 1
ATOM 1267 C C . THR A 1 159 ? -28.112 -9.010 26.148 1.00 83.25 159 THR A C 1
ATOM 1269 O O . THR A 1 159 ? -27.637 -9.803 25.343 1.00 83.25 159 THR A O 1
ATOM 1272 N N . ASN A 1 160 ? -28.994 -8.071 25.799 1.00 87.94 160 ASN A N 1
ATOM 1273 C CA . ASN A 1 160 ? -29.288 -7.779 24.409 1.00 87.94 160 ASN A CA 1
ATOM 1274 C C . ASN A 1 160 ? -28.177 -6.890 23.837 1.00 87.94 160 ASN A C 1
ATOM 1276 O O . ASN A 1 160 ? -27.768 -5.921 24.489 1.00 87.94 160 ASN A O 1
ATOM 1280 N N . PRO A 1 161 ? -27.683 -7.212 22.634 1.00 88.56 161 PRO A N 1
ATOM 1281 C CA . PRO A 1 161 ? -26.590 -6.485 22.024 1.00 88.56 161 PRO A CA 1
ATOM 1282 C C . PRO A 1 161 ? -27.010 -5.069 21.634 1.00 88.56 161 PRO A C 1
ATOM 1284 O O . PRO A 1 161 ? -28.037 -4.875 20.987 1.00 88.56 161 PRO A O 1
ATOM 1287 N N . ILE A 1 162 ? -26.168 -4.098 21.961 1.00 91.56 162 ILE A N 1
ATOM 1288 C CA . ILE A 1 162 ? -26.246 -2.742 21.419 1.00 91.56 162 ILE A CA 1
ATOM 1289 C C . ILE A 1 162 ? -25.393 -2.695 20.156 1.00 91.56 162 ILE A C 1
ATOM 1291 O O . ILE A 1 162 ? -24.265 -3.195 20.157 1.00 91.56 162 ILE A O 1
ATOM 1295 N N . GLN A 1 163 ? -25.928 -2.103 19.092 1.00 92.31 163 GLN A N 1
ATOM 1296 C CA . GLN A 1 163 ? -25.227 -1.912 17.827 1.00 92.31 163 GLN A CA 1
ATOM 1297 C C . GLN A 1 163 ? -24.892 -0.436 17.625 1.00 92.31 163 GLN A C 1
ATOM 1299 O O . GLN A 1 163 ? -25.731 0.435 17.837 1.00 92.31 163 GLN A O 1
ATOM 1304 N N . HIS A 1 164 ? -23.664 -0.177 17.196 1.00 91.44 164 HIS A N 1
ATOM 1305 C CA . HIS A 1 164 ? -23.201 1.121 16.740 1.00 91.44 164 HIS A CA 1
ATOM 1306 C C . HIS A 1 164 ? -22.583 0.966 15.359 1.00 91.44 164 HIS A C 1
ATOM 1308 O O . HIS A 1 164 ? -21.804 0.046 15.122 1.00 91.44 164 HIS A O 1
ATOM 1314 N N . GLU A 1 165 ? -22.911 1.890 14.469 1.00 91.94 165 GLU A N 1
ATOM 1315 C CA . GLU A 1 165 ? -22.317 1.973 13.145 1.00 91.94 165 GLU A CA 1
ATOM 1316 C C . GLU A 1 165 ? -21.501 3.256 13.043 1.00 91.94 165 GLU A C 1
ATOM 1318 O O . GLU A 1 165 ? -21.895 4.314 13.541 1.00 91.94 165 GLU A O 1
ATOM 1323 N N . PHE A 1 166 ? -20.333 3.139 12.429 1.00 88.56 166 PHE A N 1
ATOM 1324 C CA . PHE A 1 166 ? -19.485 4.256 12.072 1.00 88.56 166 PHE A CA 1
ATOM 1325 C C . PHE A 1 166 ? -19.265 4.242 10.569 1.00 88.56 166 PHE A C 1
ATOM 1327 O O . PHE A 1 166 ? -18.760 3.262 10.019 1.00 88.56 166 PHE A O 1
ATOM 1334 N N . SER A 1 167 ? -19.611 5.360 9.941 1.00 89.00 167 SER A N 1
ATOM 1335 C CA . SER A 1 167 ? -19.468 5.573 8.509 1.00 89.00 167 SER A CA 1
ATOM 1336 C C . SER A 1 167 ? -18.746 6.889 8.280 1.00 89.00 167 SER A C 1
ATOM 1338 O O . SER A 1 167 ? -19.208 7.952 8.702 1.00 89.00 167 SER A O 1
ATOM 1340 N N . LYS A 1 168 ? -17.589 6.826 7.624 1.00 81.25 168 LYS A N 1
ATOM 1341 C CA . LYS A 1 168 ? -16.784 8.008 7.316 1.00 81.25 168 LYS A CA 1
ATOM 1342 C C . LYS A 1 168 ? -16.323 7.965 5.864 1.00 81.25 168 LYS A C 1
ATOM 1344 O O . LYS A 1 168 ? -15.604 7.029 5.512 1.00 81.25 168 LYS A O 1
ATOM 1349 N N . PRO A 1 169 ? -16.700 8.948 5.024 1.00 79.81 169 PRO A N 1
ATOM 1350 C CA . PRO A 1 169 ? -16.091 9.079 3.709 1.00 79.81 169 PRO A CA 1
ATOM 1351 C C . PRO A 1 169 ? -14.597 9.323 3.879 1.00 79.81 169 PRO A C 1
ATOM 1353 O O . PRO A 1 169 ? -14.187 10.127 4.729 1.00 79.81 169 PRO A O 1
ATOM 1356 N N . LEU A 1 170 ? -13.790 8.643 3.072 1.00 70.19 170 LEU A N 1
ATOM 1357 C CA . LEU A 1 170 ? -12.357 8.874 3.012 1.00 70.19 170 LEU A CA 1
ATOM 1358 C C . LEU A 1 170 ? -12.090 10.178 2.245 1.00 70.19 170 LEU A C 1
ATOM 1360 O O . LEU A 1 170 ? -11.584 10.185 1.135 1.00 70.19 170 LEU A O 1
ATOM 1364 N N . SER A 1 171 ? -12.434 11.310 2.860 1.00 59.56 171 SER A N 1
ATOM 1365 C CA . SER A 1 171 ? -12.114 12.655 2.365 1.00 59.56 171 SER A CA 1
ATOM 1366 C C . SER A 1 171 ? -10.660 13.051 2.651 1.00 59.56 171 SER A C 1
ATOM 1368 O O . SER A 1 171 ? -10.326 14.233 2.622 1.00 59.56 171 SER A O 1
ATOM 1370 N N . LEU A 1 172 ? -9.843 12.083 3.080 1.00 52.34 172 LEU A N 1
ATOM 1371 C CA . LEU A 1 172 ? -8.439 12.287 3.405 1.00 52.34 172 LEU A CA 1
ATOM 1372 C C . LEU A 1 172 ? -7.621 12.528 2.147 1.00 52.34 172 LEU A C 1
ATOM 1374 O O . LEU A 1 172 ? -6.719 13.349 2.261 1.00 52.34 172 LEU A O 1
ATOM 1378 N N . LEU A 1 173 ? -8.004 11.924 1.006 1.00 52.09 173 LEU A N 1
ATOM 1379 C CA . LEU A 1 173 ? -7.315 12.183 -0.248 1.00 52.09 173 LEU A CA 1
ATOM 1380 C C . LEU A 1 173 ? -7.943 13.284 -1.100 1.00 52.09 173 LEU A C 1
ATOM 1382 O O . LEU A 1 173 ? -9.083 13.192 -1.537 1.00 52.09 173 LEU A O 1
ATOM 1386 N N . ARG A 1 174 ? -7.224 14.398 -1.222 1.00 47.47 174 ARG A N 1
ATOM 1387 C CA . ARG A 1 174 ? -7.581 15.588 -2.002 1.00 47.47 174 ARG A CA 1
ATOM 1388 C C . ARG A 1 174 ? -7.061 15.480 -3.431 1.00 47.47 174 ARG A C 1
ATOM 1390 O O . ARG A 1 174 ? -7.707 16.009 -4.326 1.00 47.47 174 ARG A O 1
ATOM 1397 N N . ASP A 1 175 ? -5.971 14.739 -3.618 1.00 49.94 175 ASP A N 1
ATOM 1398 C CA . ASP A 1 175 ? -5.403 14.378 -4.917 1.00 49.94 175 ASP A CA 1
ATOM 1399 C C . ASP A 1 175 ? -5.580 12.879 -5.137 1.00 49.94 175 ASP A C 1
ATOM 1401 O O . ASP A 1 175 ? -4.686 12.052 -4.939 1.00 49.94 175 ASP A O 1
ATOM 1405 N N . PHE A 1 176 ? -6.792 12.505 -5.516 1.00 51.00 176 PHE A N 1
ATOM 1406 C CA . PHE A 1 176 ? -7.000 11.194 -6.092 1.00 51.00 176 PHE A CA 1
ATOM 1407 C C . PHE A 1 176 ? -6.365 11.159 -7.483 1.00 51.00 176 PHE A C 1
ATOM 1409 O O . PHE A 1 176 ? -6.418 12.141 -8.225 1.00 51.00 176 PHE A O 1
ATOM 1416 N N . LEU A 1 177 ? -5.804 10.009 -7.861 1.00 51.78 177 LEU A N 1
ATOM 1417 C CA . LEU A 1 177 ? -5.484 9.703 -9.255 1.00 51.78 177 LEU A CA 1
ATOM 1418 C C . LEU A 1 177 ? -6.811 9.511 -10.009 1.00 51.78 177 LEU A C 1
ATOM 1420 O O . LEU A 1 177 ? -7.194 8.395 -10.356 1.00 51.78 177 LEU A O 1
ATOM 1424 N N . GLU A 1 178 ? -7.563 10.595 -10.185 1.00 47.88 178 GLU A N 1
ATOM 1425 C CA . GLU A 1 178 ? -8.755 10.619 -11.015 1.00 47.88 178 GLU A CA 1
ATOM 1426 C C . GLU A 1 178 ? -8.304 10.583 -12.470 1.00 47.88 178 GLU A C 1
ATOM 1428 O O . GLU A 1 178 ? -7.630 11.489 -12.963 1.00 47.88 178 GLU A O 1
ATOM 1433 N N . PHE A 1 179 ? -8.708 9.539 -13.191 1.00 45.53 179 PHE A N 1
ATOM 1434 C CA . PHE A 1 179 ? -8.763 9.645 -14.638 1.00 45.53 179 PHE A CA 1
ATOM 1435 C C . PHE A 1 179 ? -9.818 10.704 -14.951 1.00 45.53 179 PHE A C 1
ATOM 1437 O O . PHE A 1 179 ? -11.016 10.450 -14.813 1.00 45.53 179 PHE A O 1
ATOM 1444 N N . HIS A 1 180 ? -9.386 11.901 -15.352 1.00 39.00 180 HIS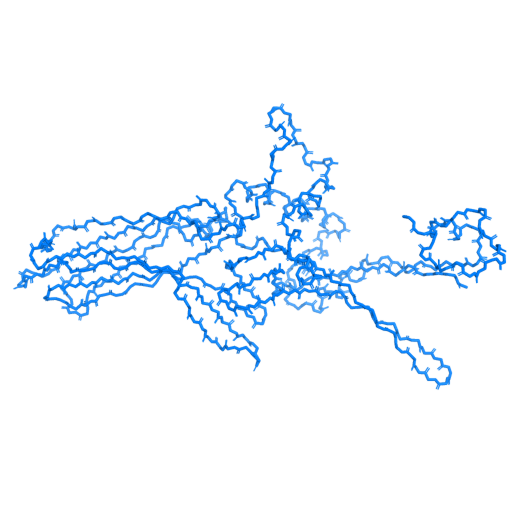 A N 1
ATOM 1445 C CA . HIS A 1 180 ? -10.291 12.882 -15.930 1.00 39.00 180 HIS A CA 1
ATOM 1446 C C . HIS A 1 180 ? -10.911 12.273 -17.191 1.00 39.00 180 HIS A C 1
ATOM 1448 O O . HIS A 1 180 ? -10.336 12.285 -18.274 1.00 39.00 180 HIS A O 1
ATOM 1454 N N . THR A 1 181 ? -12.118 11.743 -17.033 1.00 40.53 181 THR A N 1
ATOM 1455 C CA . THR A 1 181 ? -13.053 11.485 -18.131 1.00 40.53 181 THR A CA 1
ATOM 1456 C C . THR A 1 181 ? -13.721 12.784 -18.596 1.00 40.53 181 THR A C 1
ATOM 1458 O O . THR A 1 181 ? -14.519 12.765 -19.522 1.00 40.53 181 THR A O 1
ATOM 1461 N N . SER A 1 182 ? -13.382 13.922 -17.981 1.00 35.06 182 SER A N 1
ATOM 1462 C CA . SER A 1 182 ? -14.174 15.152 -17.978 1.00 35.06 182 SER A CA 1
ATOM 1463 C C . SER A 1 182 ? -14.343 15.876 -19.315 1.00 35.06 182 SER A C 1
ATOM 1465 O O . SER A 1 182 ? -15.136 16.803 -19.339 1.00 35.06 182 SER A O 1
ATOM 1467 N N . ASP A 1 183 ? -13.665 15.483 -20.395 1.00 39.22 183 ASP A N 1
ATOM 1468 C CA . ASP A 1 183 ? -13.907 16.044 -21.741 1.00 39.22 183 ASP A CA 1
ATOM 1469 C C . ASP A 1 183 ? -13.955 14.981 -22.852 1.00 39.22 183 ASP A C 1
ATOM 1471 O O . ASP A 1 183 ? -14.081 15.303 -24.034 1.00 39.22 183 ASP A O 1
ATOM 1475 N N . LEU A 1 184 ? -13.909 13.696 -22.492 1.00 39.34 184 LEU A N 1
ATOM 1476 C CA . LEU A 1 184 ? -14.323 12.644 -23.407 1.00 39.34 184 LEU A CA 1
ATOM 1477 C C . LEU A 1 184 ? -15.730 12.267 -22.980 1.00 39.34 184 LEU A C 1
ATOM 1479 O O . LEU A 1 184 ? -15.925 11.578 -21.985 1.00 39.34 184 LEU A O 1
ATOM 1483 N N . ASP A 1 185 ? -16.712 12.758 -23.727 1.00 34.41 185 ASP A N 1
ATOM 1484 C CA . ASP A 1 185 ? -18.090 12.285 -23.691 1.00 34.41 185 ASP A CA 1
ATOM 1485 C C . ASP A 1 185 ? -18.062 10.769 -24.003 1.00 34.41 185 ASP A C 1
ATOM 1487 O O . ASP A 1 185 ? -18.255 10.331 -25.134 1.00 34.41 185 ASP A O 1
ATOM 1491 N N . ILE A 1 186 ? -17.782 9.925 -22.999 1.00 42.38 186 ILE A N 1
ATOM 1492 C CA . ILE A 1 186 ? -17.940 8.462 -23.049 1.00 42.38 186 ILE A CA 1
ATOM 1493 C C . ILE A 1 186 ? -19.441 8.175 -22.879 1.00 42.38 186 ILE A C 1
ATOM 1495 O O . ILE A 1 186 ? -19.885 7.410 -22.025 1.00 42.38 186 ILE A O 1
ATOM 1499 N N . LYS A 1 187 ? -20.254 8.866 -23.676 1.00 33.97 187 LYS A N 1
ATOM 1500 C CA . LYS A 1 187 ? -21.624 8.491 -23.971 1.00 33.97 187 LYS A CA 1
ATOM 1501 C C . LYS A 1 187 ? -21.562 7.697 -25.265 1.00 33.97 187 LYS A C 1
ATOM 1503 O O . LYS A 1 187 ? -21.318 8.233 -26.338 1.00 33.97 187 LYS A O 1
ATOM 1508 N N . ASP A 1 188 ? -21.739 6.392 -25.125 1.00 36.53 188 ASP A N 1
ATOM 1509 C CA . ASP A 1 188 ? -22.193 5.497 -26.192 1.00 36.53 188 ASP A CA 1
ATOM 1510 C C . ASP A 1 188 ? -21.309 5.308 -27.434 1.00 36.53 188 ASP A C 1
ATOM 1512 O O . ASP A 1 188 ? -21.768 4.746 -28.429 1.00 36.53 188 ASP A O 1
ATOM 1516 N N . GLN A 1 189 ? -20.020 5.643 -27.384 1.00 35.06 189 GLN A N 1
ATOM 1517 C CA . GLN A 1 189 ? -19.068 5.107 -28.356 1.00 35.06 189 GLN A CA 1
ATOM 1518 C C . GLN A 1 189 ? -18.160 4.095 -27.681 1.00 35.06 189 GLN A C 1
ATOM 1520 O O . GLN A 1 189 ? -17.461 4.399 -26.720 1.00 35.06 189 GLN A O 1
ATOM 1525 N N . TYR A 1 190 ? -18.224 2.866 -28.194 1.00 40.38 190 TYR A N 1
ATOM 1526 C CA . TYR A 1 190 ? -17.356 1.740 -27.888 1.00 40.38 190 TYR A CA 1
ATOM 1527 C C . TYR A 1 190 ? -15.889 2.184 -27.865 1.00 40.38 190 TYR A C 1
ATOM 1529 O O . TYR A 1 190 ? -15.197 2.119 -28.881 1.00 40.38 190 TYR A O 1
ATOM 1537 N N . PHE A 1 191 ? -15.403 2.620 -26.702 1.00 41.12 191 PHE A N 1
ATOM 1538 C CA . PHE A 1 191 ? -13.982 2.789 -26.475 1.00 41.12 191 PHE A CA 1
ATOM 1539 C C . PHE A 1 191 ? -13.395 1.388 -26.567 1.00 41.12 191 PHE A C 1
ATOM 1541 O O . PHE A 1 191 ? -13.610 0.551 -25.690 1.00 41.12 191 PHE A O 1
ATOM 1548 N N . ASN A 1 192 ? -12.762 1.097 -27.700 1.00 43.50 192 ASN A N 1
ATOM 1549 C CA . ASN A 1 192 ? -12.154 -0.187 -27.960 1.00 43.50 192 ASN A CA 1
ATOM 1550 C C . ASN A 1 192 ? -10.661 -0.070 -27.625 1.00 43.50 192 ASN A C 1
ATOM 1552 O O . ASN A 1 192 ? -9.872 0.332 -28.483 1.00 43.50 192 ASN A O 1
ATOM 1556 N N . PRO A 1 193 ? -10.238 -0.420 -26.396 1.00 42.19 193 PRO A N 1
ATOM 1557 C CA . PRO A 1 193 ? -8.842 -0.332 -25.976 1.00 42.19 193 PRO A CA 1
ATOM 1558 C C . PRO A 1 193 ? -7.915 -1.247 -26.787 1.00 42.19 193 PRO A C 1
ATOM 1560 O O . PRO A 1 193 ? -6.710 -1.248 -26.548 1.00 42.19 193 PRO A O 1
ATOM 1563 N N . TYR A 1 194 ? -8.428 -2.037 -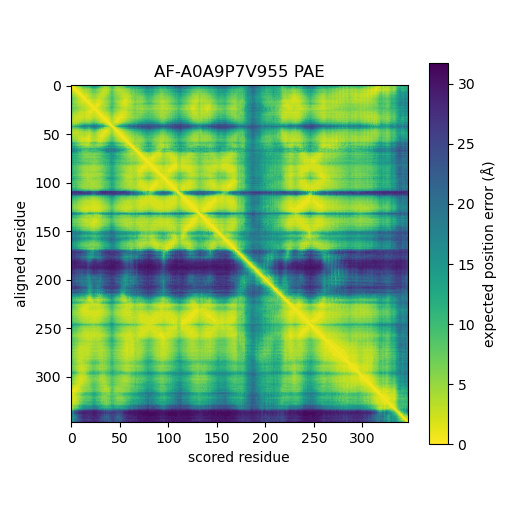27.739 1.00 44.09 194 TYR A N 1
ATOM 1564 C CA . TYR A 1 194 ? -7.608 -2.768 -28.701 1.00 44.09 194 TYR A CA 1
ATOM 1565 C C . TYR A 1 194 ? -6.755 -1.841 -29.582 1.00 44.09 194 TYR A C 1
ATOM 1567 O O . TYR A 1 194 ? -5.633 -2.237 -29.889 1.00 44.09 194 TYR A O 1
ATOM 1575 N N . ASN A 1 195 ? -7.206 -0.615 -29.890 1.00 45.25 195 ASN A N 1
ATOM 1576 C CA . ASN A 1 195 ? -6.569 0.223 -30.917 1.00 45.25 195 ASN A CA 1
ATOM 1577 C C . ASN A 1 195 ? -5.641 1.348 -30.414 1.00 45.25 195 ASN A C 1
ATOM 1579 O O . ASN A 1 195 ? -4.844 1.814 -31.218 1.00 45.25 195 ASN A O 1
ATOM 1583 N N . ASP A 1 196 ? -5.681 1.765 -29.139 1.00 45.75 196 ASP A N 1
ATOM 1584 C CA . ASP A 1 196 ? -4.957 2.983 -28.708 1.00 45.75 196 ASP A CA 1
ATOM 1585 C C . ASP A 1 196 ? -4.310 2.900 -27.302 1.00 45.75 196 ASP A C 1
ATOM 1587 O O . ASP A 1 196 ? -4.854 3.400 -26.316 1.00 45.75 196 ASP A O 1
ATOM 1591 N N . PRO A 1 197 ? -3.119 2.279 -27.169 1.00 48.00 197 PRO A N 1
ATOM 1592 C CA . PRO A 1 197 ? -2.334 2.294 -25.926 1.00 48.00 197 PRO A CA 1
ATOM 1593 C C . PRO A 1 197 ? -1.750 3.682 -25.580 1.00 48.00 197 PRO A C 1
ATOM 1595 O O . PRO A 1 197 ? -1.506 3.971 -24.409 1.00 48.00 197 PRO A O 1
ATOM 1598 N N . LEU A 1 198 ? -1.566 4.563 -26.574 1.00 44.22 198 LEU A N 1
ATOM 1599 C CA . LEU A 1 198 ? -1.028 5.922 -26.398 1.00 44.22 198 LEU A CA 1
ATOM 1600 C C . LEU A 1 198 ? -1.925 6.809 -25.523 1.00 44.22 198 LEU A C 1
ATOM 1602 O O . LEU A 1 198 ? -1.418 7.601 -24.734 1.00 44.22 198 LEU A O 1
ATOM 1606 N N . VAL A 1 199 ? -3.244 6.618 -25.589 1.00 45.59 199 VAL A N 1
ATOM 1607 C CA . VAL A 1 199 ? -4.220 7.415 -24.831 1.00 45.59 199 VAL A CA 1
ATOM 1608 C C . VAL A 1 199 ? -4.058 7.222 -23.319 1.00 45.59 199 VAL A C 1
ATOM 1610 O O . VAL A 1 199 ? -4.199 8.177 -22.563 1.00 45.59 199 VAL A O 1
ATOM 1613 N N . ILE A 1 200 ? -3.684 6.024 -22.859 1.00 50.03 200 ILE A N 1
ATOM 1614 C CA . ILE A 1 200 ? -3.487 5.739 -21.428 1.00 50.03 200 ILE A CA 1
ATOM 1615 C C . ILE A 1 200 ? -2.226 6.429 -20.906 1.00 50.03 200 ILE A C 1
ATOM 1617 O O . ILE A 1 200 ? -2.270 7.042 -19.845 1.00 50.03 200 ILE A O 1
ATOM 1621 N N . VAL A 1 201 ? -1.124 6.392 -21.663 1.00 47.09 201 VAL A N 1
ATOM 1622 C CA . VAL A 1 201 ? 0.116 7.106 -21.307 1.00 47.09 201 VAL A CA 1
ATOM 1623 C C . VAL A 1 201 ? -0.145 8.611 -21.217 1.00 47.09 201 VAL A C 1
ATOM 1625 O O . VAL A 1 201 ? 0.301 9.252 -20.271 1.00 47.09 201 VAL A O 1
ATOM 1628 N N . THR A 1 202 ? -0.932 9.172 -22.138 1.00 44.44 202 THR A N 1
ATOM 1629 C CA . THR A 1 202 ? -1.328 10.587 -22.103 1.00 44.44 202 THR A CA 1
ATOM 1630 C C . THR A 1 202 ? -2.249 10.914 -20.921 1.00 44.44 202 THR A C 1
ATOM 1632 O O . THR A 1 202 ? -2.067 11.947 -20.285 1.00 44.44 202 THR A O 1
ATOM 1635 N N . LEU A 1 203 ? -3.196 10.037 -20.570 1.00 47.91 203 LEU A N 1
ATOM 1636 C CA . LEU A 1 203 ? -4.089 10.226 -19.418 1.00 47.91 203 LEU A CA 1
ATOM 1637 C C . LEU A 1 203 ? -3.359 10.097 -18.072 1.00 47.91 203 LEU A C 1
ATOM 1639 O O . LEU A 1 203 ? -3.650 10.860 -17.156 1.00 47.91 203 LEU A O 1
ATOM 1643 N N . LEU A 1 204 ? -2.380 9.192 -17.968 1.00 49.94 204 LEU A N 1
ATOM 1644 C CA . LEU A 1 204 ? -1.469 9.099 -16.822 1.00 49.94 204 LEU A CA 1
ATOM 1645 C C . LEU A 1 204 ? -0.530 10.318 -16.762 1.00 49.94 204 LEU A C 1
ATOM 1647 O O . LEU A 1 204 ? -0.231 10.821 -15.692 1.00 49.94 204 LEU A O 1
ATOM 1651 N N . ASN A 1 205 ? -0.089 10.864 -17.895 1.00 44.59 205 ASN A N 1
ATOM 1652 C CA . ASN A 1 205 ? 0.716 12.093 -17.897 1.00 44.59 205 ASN A CA 1
ATOM 1653 C C . ASN A 1 205 ? -0.098 13.349 -17.531 1.00 44.59 205 ASN A C 1
ATOM 1655 O O . ASN A 1 205 ? 0.486 14.351 -17.127 1.00 44.59 205 ASN A O 1
ATOM 1659 N N . ASN A 1 206 ? -1.430 13.287 -17.630 1.00 45.72 206 ASN A N 1
ATOM 1660 C CA . ASN A 1 206 ? -2.346 14.355 -17.230 1.00 45.72 206 ASN A CA 1
ATOM 1661 C C . ASN A 1 206 ? -2.679 14.354 -15.729 1.00 45.72 206 ASN A C 1
ATOM 1663 O O . ASN A 1 206 ? -3.559 15.118 -15.319 1.00 45.72 206 ASN A O 1
ATOM 1667 N N . PHE A 1 207 ? -2.000 13.551 -14.894 1.00 51.56 207 PHE A N 1
ATOM 1668 C CA . PHE A 1 207 ? -2.053 13.770 -13.449 1.00 51.56 207 PHE A CA 1
ATOM 1669 C C . PHE A 1 207 ? -1.691 15.232 -13.188 1.00 51.56 207 PHE A C 1
ATOM 1671 O O . PHE A 1 207 ? -0.590 15.677 -13.517 1.00 51.56 207 PHE A O 1
ATOM 1678 N N . ARG A 1 208 ? -2.653 15.998 -12.662 1.00 47.25 208 ARG A N 1
ATOM 1679 C CA . ARG A 1 208 ? -2.524 17.417 -12.314 1.00 47.25 208 ARG A CA 1
ATOM 1680 C C . ARG A 1 208 ? -1.519 17.593 -11.170 1.00 47.25 208 ARG A C 1
ATOM 1682 O O . ARG A 1 208 ? -1.877 17.990 -10.077 1.00 47.25 208 ARG A O 1
ATOM 1689 N N . ASN A 1 209 ? -0.245 17.341 -11.437 1.00 49.44 209 ASN A N 1
ATOM 1690 C CA . ASN A 1 209 ? 0.873 17.618 -10.543 1.00 49.44 209 ASN A CA 1
ATOM 1691 C C . ASN A 1 209 ? 1.744 18.743 -11.118 1.00 49.44 209 ASN A C 1
ATOM 1693 O O . ASN A 1 209 ? 2.948 18.775 -10.871 1.00 49.44 209 ASN A O 1
ATOM 1697 N N . VAL A 1 210 ? 1.153 19.669 -11.887 1.00 47.06 210 VAL A N 1
ATOM 1698 C CA . VAL A 1 210 ? 1.863 20.839 -12.437 1.00 47.06 210 VAL A CA 1
ATOM 1699 C C . VAL A 1 210 ? 2.545 21.617 -11.303 1.00 47.06 210 VAL A C 1
ATOM 1701 O O . VAL A 1 210 ? 3.722 21.938 -11.404 1.00 47.06 210 VAL A O 1
ATOM 1704 N N . GLU A 1 211 ? 1.879 21.775 -10.154 1.00 47.25 211 GLU A N 1
ATOM 1705 C CA . GLU A 1 211 ? 2.449 22.480 -8.996 1.00 47.25 211 GLU A CA 1
ATOM 1706 C C . GLU A 1 211 ? 3.576 21.713 -8.275 1.00 47.25 211 GLU A C 1
ATOM 1708 O O . GLU A 1 211 ? 4.419 22.329 -7.623 1.00 47.25 211 GLU A O 1
ATOM 1713 N N . VAL A 1 212 ? 3.637 20.379 -8.383 1.00 48.44 212 VAL A N 1
ATOM 1714 C CA . VAL A 1 212 ? 4.645 19.567 -7.672 1.00 48.44 212 VAL A CA 1
ATOM 1715 C C . VAL A 1 212 ? 5.876 19.290 -8.532 1.00 48.44 212 VAL A C 1
ATOM 1717 O O . VAL A 1 212 ? 6.994 19.234 -8.011 1.00 48.44 212 VAL A O 1
ATOM 1720 N N . ILE A 1 213 ? 5.693 19.207 -9.853 1.00 50.62 213 ILE A N 1
ATOM 1721 C CA . ILE A 1 213 ? 6.798 19.253 -10.817 1.00 50.62 213 ILE A CA 1
ATOM 1722 C C . ILE A 1 213 ? 7.544 20.587 -10.668 1.00 50.62 213 ILE A C 1
ATOM 1724 O O . ILE A 1 213 ? 8.773 20.579 -10.621 1.00 50.62 213 ILE A O 1
ATOM 1728 N N . ASP A 1 214 ? 6.829 21.699 -10.469 1.00 48.19 214 ASP A N 1
ATOM 1729 C CA . ASP A 1 214 ? 7.432 23.020 -10.249 1.00 48.19 214 ASP A CA 1
ATOM 1730 C C . ASP A 1 214 ? 8.173 23.144 -8.901 1.00 48.19 214 ASP A C 1
ATOM 1732 O O . ASP A 1 214 ? 9.150 23.887 -8.800 1.00 48.19 214 ASP A O 1
ATOM 1736 N N . GLN A 1 215 ? 7.769 22.397 -7.863 1.00 55.53 215 GLN A N 1
ATOM 1737 C CA . GLN A 1 215 ? 8.438 22.430 -6.551 1.00 55.53 215 GLN A CA 1
ATOM 1738 C C . GLN A 1 215 ? 9.694 21.554 -6.463 1.00 55.53 215 GLN A C 1
ATOM 1740 O O . GLN A 1 215 ? 10.642 21.930 -5.770 1.00 55.53 215 GLN A O 1
ATOM 1745 N N . PHE A 1 216 ? 9.718 20.391 -7.123 1.00 52.38 216 PHE A N 1
ATOM 1746 C CA . PHE A 1 216 ? 10.816 19.422 -6.978 1.00 52.38 216 PHE A CA 1
ATOM 1747 C C . PHE A 1 216 ? 11.609 19.159 -8.263 1.00 52.38 216 PHE A C 1
ATOM 1749 O O . PHE A 1 216 ? 12.680 18.558 -8.186 1.00 52.38 216 PHE A O 1
ATOM 1756 N N . GLY A 1 217 ? 11.115 19.571 -9.435 1.00 60.22 217 GLY A N 1
ATOM 1757 C CA . GLY A 1 217 ? 11.727 19.261 -10.732 1.00 60.22 217 GLY A CA 1
ATOM 1758 C C . GLY A 1 217 ? 11.744 17.763 -11.069 1.00 60.22 217 GLY A C 1
ATOM 1759 O O . GLY A 1 217 ? 12.537 17.328 -11.903 1.00 60.22 217 GLY A O 1
ATOM 1760 N N . ILE A 1 218 ? 10.921 16.955 -10.387 1.00 65.62 218 ILE A N 1
ATOM 1761 C CA . ILE A 1 218 ? 10.894 15.489 -10.471 1.00 65.62 218 ILE A CA 1
ATOM 1762 C C . ILE A 1 218 ? 9.445 15.049 -10.719 1.00 65.62 218 ILE A C 1
ATOM 1764 O O . ILE A 1 218 ? 8.544 15.519 -10.020 1.00 65.62 218 ILE A O 1
ATOM 1768 N N . PRO A 1 219 ? 9.192 14.133 -11.669 1.00 66.06 219 PRO A N 1
ATOM 1769 C CA . PRO A 1 219 ? 7.851 13.685 -11.972 1.00 66.06 219 PRO A CA 1
ATOM 1770 C C . PRO A 1 219 ? 7.389 12.707 -10.878 1.00 66.06 219 PRO A C 1
ATOM 1772 O O . PRO A 1 219 ? 7.975 11.640 -10.656 1.00 66.06 219 PRO A O 1
ATOM 1775 N N . ILE A 1 220 ? 6.334 13.090 -10.166 1.00 70.12 220 ILE A N 1
ATOM 1776 C CA . ILE A 1 220 ? 5.697 12.289 -9.119 1.00 70.12 220 ILE A CA 1
ATOM 1777 C C . ILE A 1 220 ? 4.317 11.821 -9.572 1.00 70.12 220 ILE A C 1
ATOM 1779 O O . ILE A 1 220 ? 3.648 12.485 -10.362 1.00 70.12 220 ILE A O 1
ATOM 1783 N N . THR A 1 221 ? 3.880 10.678 -9.053 1.00 70.69 221 THR A N 1
ATOM 1784 C CA . THR A 1 221 ? 2.566 10.122 -9.394 1.00 70.69 221 THR A CA 1
ATOM 1785 C C . THR A 1 221 ? 1.483 10.642 -8.462 1.00 70.69 221 THR A C 1
ATOM 1787 O O . THR A 1 221 ? 0.439 11.052 -8.938 1.00 70.69 221 THR A O 1
ATOM 1790 N N . HIS A 1 222 ? 1.743 10.721 -7.158 1.00 72.81 222 HIS A N 1
ATOM 1791 C CA . HIS A 1 222 ? 0.751 11.085 -6.145 1.00 72.81 222 HIS A CA 1
ATOM 1792 C C . HIS A 1 222 ? 1.349 11.978 -5.059 1.00 72.81 222 HIS A C 1
ATOM 1794 O O . HIS A 1 222 ? 2.557 11.936 -4.798 1.00 72.81 222 HIS A O 1
ATOM 1800 N N . THR A 1 223 ? 0.487 12.737 -4.389 1.00 72.19 223 THR A N 1
ATOM 1801 C CA . THR A 1 223 ? 0.856 13.660 -3.308 1.00 72.19 223 THR A CA 1
ATOM 1802 C C . THR A 1 223 ? 0.451 13.159 -1.917 1.00 72.19 223 THR A C 1
ATOM 1804 O O . THR A 1 223 ? 0.590 13.879 -0.926 1.00 72.19 223 THR A O 1
ATOM 1807 N N . GLU A 1 224 ? -0.050 11.923 -1.826 1.00 75.62 224 GLU A N 1
ATOM 1808 C CA . GLU A 1 224 ? -0.663 11.384 -0.617 1.00 75.62 224 GLU A CA 1
ATOM 1809 C C . GLU A 1 224 ? -0.298 9.938 -0.284 1.00 75.62 224 GLU A C 1
ATOM 1811 O O . GLU A 1 224 ? -0.107 9.095 -1.155 1.00 75.62 224 GLU A O 1
ATOM 1816 N N . GLY A 1 225 ? -0.279 9.624 1.014 1.00 77.19 225 GLY A N 1
ATOM 1817 C CA . GLY A 1 225 ? 0.049 8.289 1.498 1.00 77.19 225 GLY A CA 1
ATOM 1818 C C . GLY A 1 225 ? -1.053 7.269 1.207 1.00 77.19 225 GLY A C 1
ATOM 1819 O O . GLY A 1 225 ? -2.178 7.391 1.690 1.00 77.19 225 GLY A O 1
ATOM 1820 N N . PHE A 1 226 ? -0.698 6.202 0.497 1.00 87.31 226 PHE A N 1
ATOM 1821 C CA . PHE A 1 226 ? -1.502 4.987 0.372 1.00 87.31 226 PHE A CA 1
ATOM 1822 C C . PHE A 1 226 ? -0.725 3.766 0.854 1.00 87.31 226 PHE A C 1
ATOM 1824 O O . PHE A 1 226 ? 0.455 3.836 1.205 1.00 87.31 226 PHE A O 1
ATOM 1831 N N . THR A 1 227 ? -1.415 2.630 0.922 1.00 91.50 227 THR A N 1
ATOM 1832 C CA . THR A 1 227 ? -0.795 1.381 1.364 1.00 91.50 227 THR A CA 1
ATOM 1833 C C . THR A 1 227 ? 0.228 0.95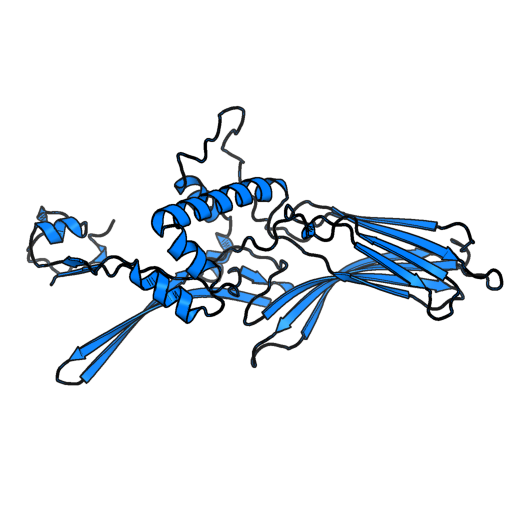0 0.329 1.00 91.50 227 THR A C 1
ATOM 1835 O O . THR A 1 227 ? -0.137 0.628 -0.795 1.00 91.50 227 THR A O 1
ATOM 1838 N N . SER A 1 228 ? 1.500 0.937 0.707 1.00 90.88 228 SER A N 1
ATOM 1839 C CA . SER A 1 228 ? 2.597 0.560 -0.180 1.00 90.88 228 SER A CA 1
ATOM 1840 C C . SER A 1 228 ? 3.621 -0.250 0.597 1.00 90.88 228 SER A C 1
ATOM 1842 O O . SER A 1 228 ? 3.894 0.022 1.769 1.00 90.88 228 SER A O 1
ATOM 1844 N N . SER A 1 229 ? 4.191 -1.261 -0.048 1.00 91.75 229 SER A N 1
ATOM 1845 C CA . SER A 1 229 ? 5.259 -2.064 0.527 1.00 91.75 229 SER A CA 1
ATOM 1846 C C . SER A 1 229 ? 6.377 -2.223 -0.484 1.00 91.75 229 SER A C 1
ATOM 1848 O O . SER A 1 229 ? 6.160 -2.709 -1.589 1.00 91.75 229 SER A O 1
ATOM 1850 N N . GLY A 1 230 ? 7.581 -1.825 -0.092 1.00 90.81 230 GLY A N 1
ATOM 1851 C CA . GLY A 1 230 ? 8.768 -2.046 -0.892 1.00 90.81 230 GLY A CA 1
ATOM 1852 C C . GLY A 1 230 ? 9.976 -2.397 -0.049 1.00 90.81 230 GLY A C 1
ATOM 1853 O O . GLY A 1 230 ? 9.898 -2.615 1.161 1.00 90.81 230 GLY A O 1
ATOM 1854 N N . LYS A 1 231 ? 11.125 -2.441 -0.717 1.00 90.19 231 LYS A N 1
ATOM 1855 C CA . LYS A 1 231 ? 12.375 -2.937 -0.139 1.00 90.19 231 LYS A CA 1
ATOM 1856 C C . LYS A 1 231 ? 12.863 -2.140 1.062 1.00 90.19 231 LYS A C 1
ATOM 1858 O O . LYS A 1 231 ? 13.382 -2.711 2.013 1.00 90.19 231 LYS A O 1
ATOM 1863 N N . LEU A 1 232 ? 12.775 -0.815 0.966 1.00 91.56 232 LEU A N 1
ATOM 1864 C CA . LEU A 1 232 ? 13.356 0.101 1.949 1.00 91.56 232 LEU A CA 1
ATOM 1865 C C . LEU A 1 232 ? 12.364 0.441 3.057 1.00 91.56 232 LEU A C 1
ATOM 1867 O O . LEU A 1 232 ? 12.769 0.621 4.203 1.00 91.56 232 LEU A O 1
ATOM 1871 N N . TYR A 1 233 ? 11.078 0.531 2.725 1.00 93.00 233 TYR A N 1
ATOM 1872 C CA . TYR A 1 233 ? 10.039 0.888 3.677 1.00 93.00 233 TYR A CA 1
ATOM 1873 C C . TYR A 1 233 ? 8.671 0.342 3.276 1.00 93.00 233 TYR A C 1
ATOM 1875 O O . TYR A 1 233 ? 8.452 -0.142 2.165 1.00 93.00 233 TYR A O 1
ATOM 1883 N N . SER A 1 234 ? 7.724 0.428 4.198 1.00 94.06 234 SER A N 1
ATOM 1884 C CA . SER A 1 234 ? 6.311 0.188 3.940 1.00 94.06 234 SER A CA 1
ATOM 1885 C C . SER A 1 234 ? 5.461 1.226 4.659 1.00 94.06 234 SER A C 1
ATOM 1887 O O . SER A 1 234 ? 5.768 1.614 5.785 1.00 94.06 234 SER A O 1
ATOM 1889 N N . VAL A 1 235 ? 4.393 1.665 4.000 1.00 93.44 235 VAL A N 1
ATOM 1890 C CA . VAL A 1 235 ? 3.347 2.518 4.566 1.00 93.44 235 VAL A CA 1
ATOM 1891 C C . VAL A 1 235 ? 2.084 1.678 4.695 1.00 93.44 235 VAL A C 1
ATOM 1893 O O . VAL A 1 235 ? 1.628 1.058 3.733 1.00 93.44 235 VAL A O 1
ATOM 1896 N N . ARG A 1 236 ? 1.536 1.612 5.906 1.00 94.75 236 ARG A N 1
ATOM 1897 C CA . ARG A 1 236 ? 0.375 0.790 6.258 1.00 94.75 236 ARG A CA 1
ATOM 1898 C C . ARG A 1 236 ? -0.643 1.603 7.033 1.00 94.75 236 ARG A C 1
ATOM 1900 O O . ARG A 1 236 ? -0.284 2.556 7.716 1.00 94.75 236 ARG A O 1
ATOM 1907 N N . PHE A 1 237 ? -1.896 1.165 6.997 1.00 94.12 237 PHE A N 1
ATOM 1908 C CA . PHE A 1 237 ? -2.970 1.810 7.739 1.00 94.12 237 PHE A CA 1
ATOM 1909 C C . PHE A 1 237 ? -3.653 0.850 8.705 1.00 94.12 237 PHE A C 1
ATOM 1911 O O . PHE A 1 237 ? -3.795 -0.351 8.453 1.00 94.12 237 PHE A O 1
ATOM 1918 N N . GLU A 1 238 ? -4.077 1.400 9.837 1.00 95.06 238 GLU A N 1
ATOM 1919 C CA . GLU A 1 238 ? -4.753 0.655 10.888 1.00 95.06 238 GLU A CA 1
ATOM 1920 C C . GLU A 1 238 ? -5.932 1.454 11.445 1.00 95.06 238 GLU A C 1
ATOM 1922 O O . GLU A 1 238 ? -5.798 2.604 11.874 1.00 95.06 238 GLU A O 1
ATOM 1927 N N . LEU A 1 239 ? -7.099 0.816 11.475 1.00 94.81 239 LEU A N 1
ATOM 1928 C CA . LEU A 1 239 ? -8.265 1.295 12.196 1.00 94.81 239 LEU A CA 1
ATOM 1929 C C . LEU A 1 239 ? -8.182 0.816 13.641 1.00 94.81 239 LEU A C 1
ATOM 1931 O O . LEU A 1 239 ? -8.243 -0.383 13.927 1.00 94.81 239 LEU A O 1
ATOM 1935 N N . ARG A 1 240 ? -8.065 1.765 14.569 1.00 95.69 240 ARG A N 1
ATOM 1936 C CA . ARG A 1 240 ? -8.044 1.487 16.004 1.00 95.69 240 ARG A CA 1
ATOM 1937 C C . ARG A 1 240 ? -9.350 1.939 16.638 1.00 95.69 240 ARG A C 1
ATOM 1939 O O . ARG A 1 240 ? -9.676 3.121 16.614 1.00 95.69 240 ARG A O 1
ATOM 1946 N N . THR A 1 241 ? -10.075 1.008 17.250 1.00 96.38 241 THR A N 1
ATOM 1947 C CA . THR A 1 241 ? -11.311 1.308 17.989 1.00 96.38 241 THR A CA 1
ATOM 1948 C C . THR A 1 241 ? -11.067 1.136 19.480 1.00 96.38 241 THR A C 1
ATOM 1950 O O . THR A 1 241 ? -10.575 0.095 19.914 1.00 96.38 241 THR A O 1
ATOM 1953 N N . LYS A 1 242 ? -11.396 2.144 20.287 1.00 96.56 242 LYS A N 1
ATOM 1954 C CA . LYS A 1 242 ? -11.298 2.095 21.752 1.00 96.56 242 LYS A CA 1
ATOM 1955 C C . LYS A 1 242 ? -12.699 2.176 22.336 1.00 96.56 242 LYS A C 1
ATOM 1957 O O . LYS A 1 242 ? -13.424 3.113 22.042 1.00 96.56 242 LYS A O 1
ATOM 1962 N N . VAL A 1 243 ? -13.058 1.225 23.188 1.00 96.75 243 VAL A N 1
ATOM 1963 C CA . VAL A 1 243 ? -14.358 1.195 23.864 1.00 96.75 243 VAL A CA 1
ATOM 1964 C C . VAL A 1 243 ? -14.127 1.286 25.365 1.00 96.75 243 VAL A C 1
ATOM 1966 O O . VAL A 1 243 ? -13.449 0.437 25.954 1.00 96.75 243 VAL A O 1
ATOM 1969 N N . LYS A 1 244 ? -14.655 2.334 25.994 1.00 96.31 244 LYS A N 1
ATOM 1970 C CA . LYS A 1 244 ? -14.594 2.555 27.440 1.00 96.31 244 LYS A CA 1
ATOM 1971 C C . LYS A 1 244 ? -15.970 2.343 28.053 1.00 96.31 244 LYS A C 1
ATOM 1973 O O . LYS A 1 244 ? -16.993 2.698 27.472 1.00 96.31 244 LYS A O 1
ATOM 1978 N N . PHE A 1 245 ? -15.966 1.827 29.274 1.00 94.75 245 PHE A N 1
ATOM 1979 C CA . PHE A 1 245 ? -17.165 1.537 30.045 1.00 94.75 245 PHE A CA 1
ATOM 1980 C C . PHE A 1 245 ? -17.076 2.186 31.420 1.00 94.75 245 PHE A C 1
ATOM 1982 O O . PHE A 1 245 ? -15.986 2.357 31.972 1.00 94.75 245 PHE A O 1
ATOM 1989 N N . TYR A 1 246 ? -18.228 2.481 32.003 1.00 93.62 246 TYR A N 1
ATOM 1990 C CA . TYR A 1 246 ? -18.356 2.643 33.442 1.00 93.62 246 TYR A CA 1
ATOM 1991 C C . TYR A 1 246 ? -18.573 1.262 34.066 1.00 93.62 246 TYR A C 1
ATOM 1993 O O . TYR A 1 246 ? -19.452 0.518 33.639 1.00 93.62 246 TYR A O 1
ATOM 2001 N N . GLY A 1 247 ? -17.760 0.897 35.060 1.00 88.50 247 GLY A N 1
ATOM 2002 C CA . GLY A 1 247 ? -17.905 -0.372 35.787 1.00 88.50 247 GLY A CA 1
ATOM 2003 C C . GLY A 1 247 ? -17.251 -1.604 35.143 1.00 88.50 247 GLY A C 1
ATOM 2004 O O . GLY A 1 247 ? -17.347 -2.685 35.725 1.00 88.50 247 GLY A O 1
ATOM 2005 N N . SER A 1 248 ? -16.554 -1.456 34.006 1.00 90.56 248 SER A N 1
ATOM 2006 C CA . SER A 1 248 ? -15.783 -2.526 33.348 1.00 90.56 248 SER A CA 1
ATOM 2007 C C . SER A 1 248 ? -14.495 -1.996 32.698 1.00 90.56 248 SER A C 1
ATOM 2009 O O . SER A 1 248 ? -14.348 -0.795 32.456 1.00 90.56 248 SER A O 1
ATOM 2011 N N . LYS A 1 249 ? -13.530 -2.888 32.446 1.00 93.69 249 LYS A N 1
ATOM 2012 C CA . LYS A 1 249 ? -12.253 -2.553 31.797 1.00 93.69 249 LYS A CA 1
ATOM 2013 C C . LYS A 1 249 ? -12.447 -2.193 30.319 1.00 93.69 249 LYS A C 1
ATOM 2015 O O . LYS A 1 249 ? -13.201 -2.841 29.601 1.00 93.69 249 LYS A O 1
ATOM 2020 N N . SER A 1 250 ? -11.719 -1.178 29.852 1.00 95.00 250 SER A N 1
ATOM 2021 C CA . SER A 1 250 ? -11.749 -0.748 28.449 1.00 95.00 250 SER A CA 1
ATOM 2022 C C . SER A 1 250 ? -11.179 -1.809 27.507 1.00 95.00 250 SER A C 1
ATOM 2024 O O . SER A 1 250 ? -10.273 -2.559 27.875 1.00 95.00 250 SER A O 1
ATOM 2026 N N . VAL A 1 251 ? -11.667 -1.815 26.269 1.00 96.31 251 VAL A N 1
ATOM 2027 C CA . VAL A 1 251 ? -11.240 -2.740 25.213 1.00 96.31 251 VAL A CA 1
ATOM 2028 C C . VAL A 1 251 ? -10.722 -1.951 24.020 1.00 96.31 251 VAL A C 1
ATOM 2030 O O . VAL A 1 251 ? -11.206 -0.857 23.727 1.00 96.31 251 VAL A O 1
ATOM 2033 N N . LYS A 1 252 ? -9.702 -2.487 23.351 1.00 96.06 252 LYS A N 1
ATOM 2034 C CA . LYS A 1 252 ? -9.106 -1.896 22.154 1.00 96.06 252 LYS A CA 1
ATOM 2035 C C . LYS A 1 252 ? -9.110 -2.922 21.028 1.00 96.06 252 LYS A C 1
ATOM 2037 O O . LYS A 1 252 ? -8.802 -4.088 21.264 1.00 96.06 252 LYS A O 1
ATOM 2042 N N . PHE A 1 253 ? -9.435 -2.463 19.830 1.00 95.38 253 PHE A N 1
ATOM 2043 C CA . PHE A 1 253 ? -9.380 -3.225 18.594 1.00 95.38 253 PHE A CA 1
ATOM 2044 C C . PHE A 1 253 ? -8.450 -2.544 17.617 1.00 95.38 253 PHE A C 1
ATOM 2046 O O . PHE A 1 253 ? -8.416 -1.319 17.542 1.00 95.38 253 PHE A O 1
ATOM 2053 N N . ASN A 1 254 ? -7.770 -3.378 16.853 1.00 95.00 254 ASN A N 1
ATOM 2054 C CA . ASN A 1 254 ? -6.743 -3.022 15.904 1.00 95.00 254 ASN A CA 1
ATOM 2055 C C . ASN A 1 254 ? -7.045 -3.821 14.632 1.00 95.00 254 ASN A C 1
ATOM 2057 O O . ASN A 1 254 ? -6.965 -5.054 14.641 1.00 95.00 254 ASN A O 1
ATOM 2061 N N . LEU A 1 255 ? -7.502 -3.133 13.587 1.00 94.25 255 LEU A N 1
ATOM 2062 C CA . LEU A 1 255 ? -7.874 -3.726 12.308 1.00 94.25 255 LEU A CA 1
ATOM 2063 C C . LEU A 1 255 ? -6.982 -3.158 11.204 1.00 94.25 255 LEU A C 1
ATOM 2065 O O . LEU A 1 255 ? -6.988 -1.942 11.007 1.00 94.25 255 LEU A O 1
ATOM 2069 N N . PRO A 1 256 ? -6.241 -3.995 10.461 1.00 93.00 256 PRO A N 1
ATOM 2070 C CA . PRO A 1 256 ? -5.546 -3.518 9.277 1.00 93.00 256 PRO A CA 1
ATOM 2071 C C . PRO A 1 256 ? -6.570 -3.088 8.222 1.00 93.00 256 PRO A C 1
ATOM 2073 O O . PRO A 1 256 ? -7.585 -3.761 8.033 1.00 93.00 256 PRO A O 1
ATOM 2076 N N . ILE A 1 257 ? -6.284 -1.988 7.531 1.00 92.38 257 ILE A N 1
ATOM 2077 C CA . ILE A 1 257 ? -7.054 -1.533 6.374 1.00 92.38 257 ILE A CA 1
ATOM 2078 C C . ILE A 1 257 ? -6.097 -1.164 5.242 1.00 92.38 257 ILE A C 1
ATOM 2080 O O . ILE A 1 257 ? -5.041 -0.577 5.475 1.00 92.38 257 ILE A O 1
ATOM 2084 N N . THR A 1 258 ? -6.462 -1.519 4.017 1.00 92.56 258 THR A N 1
ATOM 2085 C CA . THR A 1 258 ? -5.737 -1.128 2.810 1.00 92.56 258 THR A CA 1
ATOM 2086 C C . THR A 1 258 ? -6.374 0.131 2.237 1.00 92.56 258 THR A C 1
ATOM 2088 O O . THR A 1 258 ? -7.475 0.090 1.693 1.00 92.56 258 THR A O 1
ATOM 2091 N N . ILE A 1 259 ? -5.675 1.255 2.355 1.00 89.81 259 ILE A N 1
ATOM 2092 C CA . ILE A 1 259 ? -5.987 2.472 1.601 1.00 89.81 259 ILE A CA 1
ATOM 2093 C C . ILE A 1 259 ? -5.377 2.344 0.210 1.00 89.81 259 ILE A C 1
ATOM 2095 O O . ILE A 1 259 ? -4.162 2.165 0.093 1.00 89.81 259 ILE A O 1
ATOM 2099 N N . CYS A 1 260 ? -6.230 2.396 -0.806 1.00 87.38 260 CYS A N 1
ATOM 2100 C CA . CYS A 1 260 ? -5.885 2.196 -2.206 1.00 87.38 260 CYS A CA 1
ATOM 2101 C C . CYS A 1 260 ? -5.647 3.543 -2.909 1.00 87.38 260 CYS A C 1
ATOM 2103 O O . CYS A 1 260 ? -6.311 4.518 -2.560 1.00 87.38 260 CYS A O 1
ATOM 2105 N N . PRO A 1 261 ? -4.776 3.601 -3.930 1.00 81.50 261 PRO A N 1
ATOM 2106 C CA . PRO A 1 261 ? -4.555 4.816 -4.717 1.00 81.50 261 PRO A CA 1
ATOM 2107 C C . PRO A 1 261 ? -5.665 5.114 -5.742 1.00 81.50 261 PRO A C 1
ATOM 2109 O O . PRO A 1 261 ? -5.793 6.253 -6.182 1.00 81.50 261 PRO A O 1
ATOM 2112 N N . PHE A 1 262 ? -6.471 4.113 -6.119 1.00 80.88 262 PHE A N 1
ATOM 2113 C CA . PHE A 1 262 ? -7.497 4.224 -7.164 1.00 80.88 262 PHE A CA 1
ATOM 2114 C C . PHE A 1 262 ? -8.875 3.816 -6.663 1.00 80.88 262 PHE A C 1
ATOM 2116 O O . PHE A 1 262 ? -8.998 2.911 -5.831 1.00 80.88 262 PHE A O 1
ATOM 2123 N N . ASP A 1 263 ? -9.917 4.468 -7.185 1.00 79.81 263 ASP A N 1
ATOM 2124 C CA . ASP A 1 263 ? -11.302 4.099 -6.896 1.00 79.81 263 ASP A CA 1
ATOM 2125 C C . ASP A 1 263 ? -11.678 2.763 -7.561 1.00 79.81 263 ASP A C 1
ATOM 2127 O O . ASP A 1 263 ? -10.954 2.203 -8.394 1.00 79.81 263 ASP A O 1
ATOM 2131 N N . TYR A 1 264 ? -12.843 2.234 -7.195 1.00 78.00 264 TYR A N 1
ATOM 2132 C CA . TYR A 1 264 ? -13.323 0.953 -7.701 1.00 78.00 264 TYR A CA 1
ATOM 2133 C C . TYR A 1 264 ? -13.600 0.927 -9.218 1.00 78.00 264 TYR A C 1
ATOM 2135 O O . TYR A 1 264 ? -13.348 -0.097 -9.856 1.00 78.00 264 TYR A O 1
ATOM 2143 N N . GLN A 1 265 ? -14.112 2.010 -9.809 1.00 77.12 265 GLN A N 1
ATOM 2144 C CA . GLN A 1 265 ? -14.397 2.085 -11.248 1.00 77.12 265 GLN A CA 1
ATOM 2145 C C . GLN A 1 265 ? -13.104 2.162 -12.058 1.00 77.12 265 GLN A C 1
ATOM 2147 O O . GLN A 1 265 ? -12.899 1.356 -12.966 1.00 77.12 265 GLN A O 1
ATOM 2152 N N . THR A 1 266 ? -12.197 3.051 -11.666 1.00 77.56 266 THR A N 1
ATOM 2153 C CA . THR A 1 266 ? -10.853 3.174 -12.228 1.00 77.56 266 THR A CA 1
ATOM 2154 C C . THR A 1 266 ? -10.107 1.841 -12.159 1.00 77.56 266 THR A C 1
ATOM 2156 O O . THR A 1 266 ? -9.507 1.392 -13.136 1.00 77.56 266 THR A O 1
ATOM 2159 N N . SER A 1 267 ? -10.224 1.133 -11.035 1.00 82.12 267 SER A N 1
ATOM 2160 C CA . SER A 1 267 ? -9.592 -0.176 -10.846 1.00 82.12 267 SER A CA 1
ATOM 2161 C C . SER A 1 267 ? -10.074 -1.248 -11.822 1.00 82.12 267 SER A C 1
ATOM 2163 O O . SER A 1 267 ? -9.282 -2.110 -12.198 1.00 82.12 267 SER A O 1
ATOM 2165 N N . LYS A 1 268 ? -11.343 -1.216 -12.259 1.00 81.56 268 LYS A N 1
ATOM 2166 C CA . LYS A 1 268 ? -11.842 -2.144 -13.294 1.00 81.56 268 LYS A CA 1
ATOM 2167 C C . LYS A 1 268 ? -11.104 -1.947 -14.608 1.00 81.56 268 LYS A C 1
ATOM 2169 O O . LYS A 1 268 ? -10.696 -2.920 -15.237 1.00 81.56 268 LYS A O 1
ATOM 2174 N N . TYR A 1 269 ? -10.951 -0.689 -15.006 1.00 79.38 269 TYR A N 1
ATOM 2175 C CA . TYR A 1 269 ? -10.271 -0.331 -16.240 1.00 79.38 269 TYR A CA 1
ATOM 2176 C C . TYR A 1 269 ? -8.781 -0.683 -16.177 1.00 79.38 269 TYR A C 1
ATOM 2178 O O . TYR A 1 269 ? -8.259 -1.335 -17.081 1.00 79.38 269 TYR A O 1
ATOM 2186 N N . LEU A 1 270 ? -8.115 -0.319 -15.077 1.00 82.19 270 LEU A N 1
ATOM 2187 C CA . LEU A 1 270 ? -6.700 -0.617 -14.860 1.00 82.19 270 LEU A CA 1
ATOM 2188 C C . LEU A 1 270 ? -6.418 -2.116 -14.883 1.00 82.19 270 LEU A C 1
ATOM 2190 O O . LEU A 1 270 ? -5.454 -2.535 -15.515 1.00 82.19 270 LEU A O 1
ATOM 2194 N N . LEU A 1 271 ? -7.263 -2.929 -14.244 1.00 84.94 271 LEU A N 1
ATOM 2195 C CA . LEU A 1 271 ? -7.086 -4.379 -14.243 1.00 84.94 271 LEU A CA 1
ATOM 2196 C C . LEU A 1 271 ? -7.123 -4.953 -15.664 1.00 84.94 271 LEU A C 1
ATOM 2198 O O . LEU A 1 271 ? -6.241 -5.722 -16.035 1.00 84.94 271 LEU A O 1
ATOM 2202 N N . TYR A 1 272 ? -8.090 -4.522 -16.477 1.00 82.38 272 TYR A N 1
ATOM 2203 C CA . TYR A 1 272 ? -8.171 -4.926 -17.879 1.00 82.38 272 TYR A CA 1
ATOM 2204 C C . TYR A 1 272 ? -6.918 -4.518 -18.672 1.00 82.38 272 TYR A C 1
ATOM 2206 O O . TYR A 1 272 ? -6.376 -5.306 -19.448 1.00 82.38 272 TYR A O 1
ATOM 2214 N N . TRP A 1 273 ? -6.428 -3.291 -18.470 1.00 81.31 273 TRP A N 1
ATOM 2215 C CA . TRP A 1 273 ? -5.209 -2.823 -19.129 1.00 81.31 273 TRP A CA 1
ATOM 2216 C C . TRP A 1 273 ? -3.975 -3.635 -18.706 1.00 81.31 273 TRP A C 1
ATOM 2218 O O . TRP A 1 273 ? -3.216 -4.079 -19.566 1.00 81.31 273 TRP A O 1
ATOM 2228 N N . ILE A 1 274 ? -3.818 -3.911 -17.409 1.00 86.19 274 ILE A N 1
ATOM 2229 C CA . ILE A 1 274 ? -2.729 -4.740 -16.870 1.00 86.19 274 ILE A CA 1
ATOM 2230 C C . ILE A 1 274 ? -2.750 -6.139 -17.497 1.00 86.19 274 ILE A C 1
ATOM 2232 O O . ILE A 1 274 ? -1.703 -6.648 -17.901 1.00 86.19 274 ILE A O 1
ATOM 2236 N N . GLU A 1 275 ? -3.927 -6.758 -17.613 1.00 86.25 275 GLU A N 1
ATOM 2237 C CA . GLU A 1 275 ? -4.088 -8.064 -18.261 1.00 86.25 275 GLU A CA 1
ATOM 2238 C C . GLU A 1 275 ? -3.660 -8.025 -19.735 1.00 86.25 275 GLU A C 1
ATOM 2240 O O . GLU A 1 275 ? -2.960 -8.930 -20.201 1.00 86.25 275 GLU A O 1
ATOM 2245 N N . LYS A 1 276 ? -4.010 -6.953 -20.458 1.00 84.38 276 LYS A N 1
ATOM 2246 C CA . LYS A 1 276 ? -3.608 -6.755 -21.856 1.00 84.38 276 LYS A CA 1
ATOM 2247 C C . LYS A 1 276 ? -2.095 -6.597 -22.003 1.00 84.38 276 LYS A C 1
ATOM 2249 O O . LYS A 1 276 ? -1.499 -7.287 -22.827 1.00 84.38 276 LYS A O 1
ATOM 2254 N N . GLU A 1 277 ? -1.462 -5.736 -21.210 1.00 84.25 277 GLU A N 1
ATOM 2255 C CA . GLU A 1 277 ? -0.003 -5.547 -21.247 1.00 84.25 277 GLU A CA 1
ATOM 2256 C C . GLU A 1 277 ? 0.736 -6.844 -20.901 1.00 84.25 277 GLU A C 1
ATOM 2258 O O . GLU A 1 277 ? 1.734 -7.199 -21.533 1.00 84.25 277 GLU A O 1
ATOM 2263 N N . CYS A 1 278 ? 0.202 -7.619 -19.954 1.00 87.62 278 CYS A N 1
ATOM 2264 C CA . CYS A 1 278 ? 0.723 -8.944 -19.633 1.00 87.62 278 CYS A CA 1
ATOM 2265 C C . CYS A 1 278 ? 0.627 -9.905 -20.830 1.00 87.62 278 CYS A C 1
ATOM 2267 O O . CYS A 1 278 ? 1.566 -10.665 -21.086 1.00 87.62 278 CYS A O 1
ATOM 2269 N N . GLN A 1 279 ? -0.477 -9.869 -21.580 1.00 87.81 279 GLN A N 1
ATOM 2270 C CA . GLN A 1 279 ? -0.659 -10.680 -22.783 1.00 87.81 279 GLN A CA 1
ATOM 2271 C C . GLN A 1 279 ? 0.303 -10.259 -23.907 1.00 87.81 279 GLN A C 1
ATOM 2273 O O . GLN A 1 279 ? 0.969 -11.121 -24.482 1.00 87.81 279 GLN A O 1
ATOM 2278 N N . LEU A 1 280 ? 0.467 -8.954 -24.152 1.00 87.75 280 LEU A N 1
ATOM 2279 C CA . LEU A 1 280 ? 1.434 -8.423 -25.122 1.00 87.75 280 LEU A CA 1
ATOM 2280 C C . LEU A 1 280 ? 2.873 -8.818 -24.764 1.00 87.75 280 LEU A C 1
ATOM 2282 O O . LEU A 1 280 ? 3.632 -9.284 -25.615 1.00 87.75 280 LEU A O 1
ATOM 2286 N N . ALA A 1 281 ? 3.249 -8.710 -23.488 1.00 85.75 281 ALA A N 1
ATOM 2287 C CA . ALA A 1 281 ? 4.561 -9.140 -23.015 1.00 85.75 281 ALA A CA 1
ATOM 2288 C C . ALA A 1 281 ? 4.781 -10.651 -23.208 1.00 85.75 281 ALA A C 1
ATOM 2290 O O . ALA A 1 281 ? 5.879 -11.086 -23.566 1.00 85.75 281 ALA A O 1
ATOM 2291 N N . LYS A 1 282 ? 3.740 -11.465 -22.998 1.00 90.06 282 LYS A N 1
ATOM 2292 C CA . LYS A 1 282 ? 3.781 -12.916 -23.212 1.00 90.06 282 LYS A CA 1
ATOM 2293 C C . LYS A 1 282 ? 3.930 -13.283 -24.689 1.00 90.06 282 LYS A C 1
ATOM 2295 O O . LYS A 1 282 ? 4.639 -14.241 -24.991 1.00 90.06 282 LYS A O 1
ATOM 2300 N N . GLU A 1 283 ? 3.301 -12.536 -25.590 1.00 89.25 283 GLU A N 1
ATOM 2301 C CA . GLU A 1 283 ? 3.456 -12.695 -27.040 1.00 89.25 283 GLU A CA 1
ATOM 2302 C C . GLU A 1 283 ? 4.865 -12.304 -27.497 1.00 89.25 283 GLU A C 1
ATOM 2304 O O . GLU A 1 283 ? 5.505 -13.062 -28.223 1.00 89.25 283 GLU A O 1
ATOM 2309 N N . LEU A 1 284 ? 5.391 -11.185 -26.992 1.00 86.25 284 LEU A N 1
ATOM 2310 C CA . LEU A 1 284 ? 6.730 -10.693 -27.321 1.00 86.25 284 LEU A CA 1
ATOM 2311 C C . LEU A 1 284 ? 7.852 -11.629 -26.846 1.00 86.25 284 LEU A C 1
ATOM 2313 O O . LEU A 1 284 ? 8.838 -11.831 -27.553 1.00 86.25 284 LEU A O 1
ATOM 2317 N N . LEU A 1 285 ? 7.743 -12.162 -25.626 1.00 88.19 285 LEU A N 1
ATOM 2318 C CA . LEU A 1 285 ? 8.779 -13.007 -25.017 1.00 88.19 285 LEU A CA 1
ATOM 2319 C C . LEU A 1 285 ? 8.590 -14.498 -25.327 1.00 88.19 285 LEU A C 1
ATOM 2321 O O . LEU A 1 285 ? 9.520 -15.292 -25.177 1.00 88.19 285 LEU A O 1
ATOM 2325 N N . GLY A 1 286 ? 7.386 -14.897 -25.727 1.00 90.88 286 GLY A N 1
ATOM 2326 C CA . GLY A 1 286 ? 6.968 -16.289 -25.793 1.00 90.88 286 GLY A CA 1
ATOM 2327 C C . GLY A 1 286 ? 6.627 -16.876 -24.410 1.00 90.88 286 GLY A C 1
ATOM 2328 O O . GLY A 1 286 ? 7.180 -16.480 -23.376 1.00 90.88 286 GLY A O 1
ATOM 2329 N N . PRO A 1 287 ? 5.739 -17.887 -24.354 1.00 90.12 287 PRO A N 1
ATOM 2330 C CA . PRO A 1 287 ? 5.124 -18.353 -23.107 1.00 90.12 287 PRO A CA 1
ATOM 2331 C C . PRO A 1 287 ? 6.127 -18.957 -22.113 1.00 90.12 287 PRO A C 1
ATOM 2333 O O . PRO A 1 287 ? 5.992 -18.777 -20.902 1.00 90.12 287 PRO A O 1
ATOM 2336 N N . VAL A 1 288 ? 7.149 -19.659 -22.613 1.00 90.62 288 VAL A N 1
ATOM 2337 C CA . VAL A 1 288 ? 8.161 -20.321 -21.775 1.00 90.62 288 VAL A CA 1
ATOM 2338 C C . VAL A 1 288 ? 9.062 -19.295 -21.094 1.00 90.62 288 VAL A C 1
ATOM 2340 O O . VAL A 1 288 ? 9.327 -19.403 -19.897 1.00 90.62 288 VAL A O 1
ATOM 2343 N N . MET A 1 289 ? 9.540 -18.303 -21.846 1.00 89.81 289 MET A N 1
ATOM 2344 C CA . MET A 1 289 ? 10.433 -17.278 -21.315 1.00 89.81 289 MET A CA 1
ATOM 2345 C C . MET A 1 289 ? 9.695 -16.347 -20.359 1.00 89.81 289 MET A C 1
ATOM 2347 O O . MET A 1 289 ? 10.202 -16.080 -19.272 1.00 89.81 289 MET A O 1
ATOM 2351 N N . PHE A 1 290 ? 8.473 -15.945 -20.721 1.00 90.50 290 PHE A N 1
ATOM 2352 C CA . PHE A 1 290 ? 7.596 -15.168 -19.854 1.00 90.50 290 PHE A CA 1
ATOM 2353 C C . PHE A 1 290 ? 7.396 -15.858 -18.499 1.00 90.50 290 PHE A C 1
ATOM 2355 O O . PHE A 1 290 ? 7.670 -15.263 -17.462 1.00 90.50 290 PHE A O 1
ATOM 2362 N N . SER A 1 291 ? 7.008 -17.140 -18.492 1.00 90.31 291 SER A N 1
ATOM 2363 C CA . SER A 1 291 ? 6.782 -17.889 -17.247 1.00 90.31 291 SER A CA 1
ATOM 2364 C C . SER A 1 291 ? 8.045 -18.003 -16.383 1.00 90.31 291 SER A C 1
ATOM 2366 O O . SER A 1 291 ? 7.973 -17.863 -15.161 1.00 90.31 291 SER A O 1
ATOM 2368 N N . LYS A 1 292 ? 9.220 -18.199 -17.000 1.00 89.75 292 LYS A N 1
ATOM 2369 C CA . LYS A 1 292 ? 10.503 -18.236 -16.277 1.00 89.75 292 LYS A CA 1
ATOM 2370 C C . LYS A 1 292 ? 10.843 -16.898 -15.624 1.00 89.75 292 LYS A C 1
ATOM 2372 O O . LYS A 1 292 ? 11.262 -16.893 -14.474 1.00 89.75 292 LYS A O 1
ATOM 2377 N N . ILE A 1 293 ? 10.661 -15.788 -16.342 1.00 88.12 293 ILE A N 1
ATOM 2378 C CA . ILE A 1 293 ? 10.933 -14.439 -15.825 1.00 88.12 293 ILE A CA 1
ATOM 2379 C C . ILE A 1 293 ? 9.925 -14.077 -14.729 1.00 88.12 293 ILE A C 1
ATOM 2381 O O . ILE A 1 293 ? 10.315 -13.617 -13.660 1.00 88.12 293 ILE A O 1
ATOM 2385 N N . PHE A 1 294 ? 8.638 -14.334 -14.959 1.00 85.25 294 PHE A N 1
ATOM 2386 C CA . PHE A 1 294 ? 7.564 -13.999 -14.027 1.00 85.25 294 PHE A CA 1
ATOM 2387 C C . PHE A 1 294 ? 7.724 -14.710 -12.674 1.00 85.25 294 PHE A C 1
ATOM 2389 O O . PHE A 1 294 ? 7.650 -14.084 -11.611 1.00 85.25 294 PHE A O 1
ATOM 2396 N N . ASN A 1 295 ? 8.024 -16.011 -12.714 1.00 87.81 295 ASN A N 1
ATOM 2397 C CA . ASN A 1 295 ? 8.205 -16.841 -11.523 1.00 87.81 295 ASN A CA 1
ATOM 2398 C C . ASN A 1 295 ? 9.620 -16.769 -10.930 1.00 87.81 295 ASN A C 1
ATOM 2400 O O . ASN A 1 295 ? 9.893 -17.424 -9.924 1.00 87.81 295 ASN A O 1
ATOM 2404 N N . ALA A 1 296 ? 10.530 -15.992 -11.524 1.00 86.12 296 ALA A N 1
ATOM 2405 C CA . ALA A 1 296 ? 11.864 -15.828 -10.973 1.00 86.12 296 ALA A CA 1
ATOM 2406 C C . ALA A 1 296 ? 11.790 -15.163 -9.588 1.00 86.12 296 ALA A C 1
ATOM 2408 O O . ALA A 1 296 ? 11.144 -14.124 -9.395 1.00 86.12 296 ALA A O 1
ATOM 2409 N N . ILE A 1 297 ? 12.467 -15.795 -8.629 1.00 82.06 297 ILE A N 1
ATOM 2410 C CA . ILE A 1 297 ? 12.671 -15.271 -7.274 1.00 82.06 297 ILE A CA 1
ATOM 2411 C C . ILE A 1 297 ? 13.858 -14.300 -7.280 1.00 82.06 297 ILE A C 1
ATOM 2413 O O . ILE A 1 297 ? 13.804 -13.246 -6.655 1.00 82.06 297 ILE A O 1
ATOM 2417 N N . ASP A 1 298 ? 14.919 -14.635 -8.023 1.00 85.19 298 ASP A N 1
ATOM 2418 C CA . ASP A 1 298 ? 16.101 -13.787 -8.158 1.00 85.19 298 ASP A CA 1
ATOM 2419 C C . ASP A 1 298 ? 15.920 -12.752 -9.277 1.00 85.19 298 ASP A C 1
ATOM 2421 O O . ASP A 1 298 ? 15.869 -13.078 -10.468 1.00 85.19 298 ASP A O 1
ATOM 2425 N N . TYR A 1 299 ? 15.881 -11.485 -8.869 1.00 84.00 299 TYR A N 1
ATOM 2426 C CA . TYR A 1 299 ? 15.841 -10.324 -9.750 1.00 84.00 299 TYR A CA 1
ATOM 2427 C C . TYR A 1 299 ? 16.987 -10.314 -10.770 1.00 84.00 299 TYR A C 1
ATOM 2429 O O . TYR A 1 299 ? 16.762 -10.023 -11.944 1.00 84.00 299 TYR A O 1
ATOM 2437 N N . LYS A 1 300 ? 18.216 -10.655 -10.358 1.00 86.50 300 LYS A N 1
ATOM 2438 C CA . LYS A 1 300 ? 19.382 -10.628 -11.255 1.00 86.50 300 LYS A CA 1
ATOM 2439 C C . LYS A 1 300 ? 19.236 -11.661 -12.361 1.00 86.50 300 LYS A C 1
ATOM 2441 O O . LYS A 1 300 ? 19.535 -11.377 -13.521 1.00 86.50 300 LYS A O 1
ATOM 2446 N N . LEU A 1 301 ? 18.732 -12.842 -12.011 1.00 88.44 301 LEU A N 1
ATOM 2447 C CA . LEU A 1 301 ? 18.451 -13.894 -12.974 1.00 88.44 301 LEU A CA 1
ATOM 2448 C C . LEU A 1 301 ? 17.367 -13.452 -13.966 1.00 88.44 301 LEU A C 1
ATOM 2450 O O . LEU A 1 301 ? 17.587 -13.553 -15.173 1.00 88.44 301 LEU A O 1
ATOM 2454 N N . ALA A 1 302 ? 16.248 -12.908 -13.478 1.00 88.50 302 ALA A N 1
ATOM 2455 C CA . ALA A 1 302 ? 15.157 -12.398 -14.312 1.00 88.50 302 ALA A CA 1
ATOM 2456 C C . ALA A 1 302 ? 15.637 -11.314 -15.291 1.00 88.50 302 ALA A C 1
ATOM 2458 O O . ALA A 1 302 ? 15.400 -11.413 -16.497 1.00 88.50 302 ALA A O 1
ATOM 2459 N N . ALA A 1 303 ? 16.393 -10.333 -14.788 1.00 88.88 303 ALA A N 1
ATOM 2460 C CA . ALA A 1 303 ? 16.988 -9.272 -15.591 1.00 88.88 303 ALA A CA 1
ATOM 2461 C C . ALA A 1 303 ? 17.952 -9.836 -16.646 1.00 88.88 303 ALA A C 1
ATOM 2463 O O . ALA A 1 303 ? 17.866 -9.469 -17.814 1.00 88.88 303 ALA A O 1
ATOM 2464 N N . SER A 1 304 ? 18.815 -10.791 -16.281 1.00 88.69 304 SER A N 1
ATOM 2465 C CA . SER A 1 304 ? 19.740 -11.424 -17.233 1.00 88.69 304 SER A CA 1
ATOM 2466 C C . SER A 1 304 ? 19.018 -12.184 -18.349 1.00 88.69 304 SER A C 1
ATOM 2468 O O . SER A 1 304 ? 19.483 -12.202 -19.487 1.00 88.69 304 SER A O 1
ATOM 2470 N N . MET A 1 305 ? 17.873 -12.806 -18.045 1.00 89.56 305 MET A N 1
ATOM 2471 C CA . MET A 1 305 ? 17.039 -13.459 -19.048 1.00 89.56 305 MET A CA 1
ATOM 2472 C C . MET A 1 305 ? 16.418 -12.414 -19.971 1.00 89.56 305 MET A C 1
ATOM 2474 O O . MET A 1 305 ? 16.548 -12.542 -21.184 1.00 89.56 305 MET A O 1
ATOM 2478 N N . LEU A 1 306 ? 15.816 -11.358 -19.417 1.00 88.81 306 LEU A N 1
ATOM 2479 C CA . LEU A 1 306 ? 15.220 -10.279 -20.203 1.00 88.81 306 LEU A CA 1
ATOM 2480 C C . LEU A 1 306 ? 16.250 -9.607 -21.124 1.00 88.81 306 LEU A C 1
ATOM 2482 O O . LEU A 1 306 ? 15.962 -9.389 -22.298 1.00 88.81 306 LEU A O 1
ATOM 2486 N N . MET A 1 307 ? 17.475 -9.370 -20.650 1.00 86.50 307 MET A N 1
ATOM 2487 C CA . MET A 1 307 ? 18.544 -8.762 -21.452 1.00 86.50 307 MET A CA 1
ATOM 2488 C C . MET A 1 307 ? 18.901 -9.573 -22.705 1.00 86.50 307 MET A C 1
ATOM 2490 O O . MET A 1 307 ? 19.274 -8.993 -23.717 1.00 86.50 307 MET A O 1
ATOM 2494 N N . LYS A 1 308 ? 18.715 -10.901 -22.702 1.00 86.81 308 LYS A N 1
ATOM 2495 C CA . LYS A 1 308 ? 18.945 -11.745 -23.894 1.00 86.81 308 LYS A CA 1
ATOM 2496 C C . LYS A 1 308 ? 17.939 -11.504 -25.019 1.00 86.81 308 LYS A C 1
ATOM 2498 O O . LYS A 1 308 ? 18.155 -11.971 -26.129 1.00 86.81 308 LYS A O 1
ATOM 2503 N N . THR A 1 309 ? 16.834 -10.822 -24.726 1.00 85.88 309 THR A N 1
ATOM 2504 C CA . THR A 1 309 ? 15.802 -10.473 -25.715 1.00 85.88 309 THR A CA 1
ATOM 2505 C C . THR A 1 309 ? 15.967 -9.063 -26.276 1.00 85.88 309 THR A C 1
ATOM 2507 O O . THR A 1 309 ? 15.172 -8.637 -27.111 1.00 85.88 309 THR A O 1
ATOM 2510 N N . VAL A 1 310 ? 16.965 -8.321 -25.792 1.00 88.38 310 VAL A N 1
ATOM 2511 C CA . VAL A 1 310 ? 17.280 -6.980 -26.275 1.00 88.38 310 VAL A CA 1
ATOM 2512 C C . VAL A 1 310 ? 17.938 -7.109 -27.656 1.00 88.38 310 VAL A C 1
ATOM 2514 O O . VAL A 1 310 ? 18.836 -7.939 -27.815 1.00 88.38 310 VAL A O 1
ATOM 2517 N N . PRO A 1 311 ? 17.493 -6.343 -28.668 1.00 87.62 311 PRO A N 1
ATOM 2518 C CA . PRO A 1 311 ? 18.132 -6.352 -29.981 1.00 87.62 311 PRO A CA 1
ATOM 2519 C C . PRO A 1 311 ? 19.585 -5.848 -29.897 1.00 87.62 311 PRO A C 1
ATOM 2521 O O . PRO A 1 311 ? 19.970 -5.229 -28.907 1.00 87.62 311 PRO A O 1
ATOM 2524 N N . PRO A 1 312 ? 20.428 -6.110 -30.907 1.00 90.25 312 PRO A N 1
ATOM 2525 C CA . PRO A 1 312 ? 21.792 -5.596 -30.916 1.00 90.25 312 PRO A CA 1
ATOM 2526 C C . PRO A 1 312 ? 21.824 -4.065 -31.024 1.00 90.25 312 PRO A C 1
ATOM 2528 O O . PRO A 1 312 ? 20.927 -3.440 -31.587 1.00 90.25 312 PRO A O 1
ATOM 2531 N N . THR A 1 313 ? 22.903 -3.474 -30.514 1.00 90.38 313 THR A N 1
ATOM 2532 C CA . THR A 1 313 ? 23.225 -2.051 -30.662 1.00 90.38 313 THR A CA 1
ATOM 2533 C C . THR A 1 313 ? 23.318 -1.649 -32.133 1.00 90.38 313 THR A C 1
ATOM 2535 O O . THR A 1 313 ? 23.968 -2.333 -32.928 1.00 90.38 313 THR A O 1
ATOM 2538 N N . THR A 1 314 ? 22.720 -0.509 -32.475 1.00 90.94 314 THR A N 1
ATOM 2539 C CA . THR A 1 314 ? 22.791 0.063 -33.825 1.00 90.94 314 THR A CA 1
ATOM 2540 C C . THR A 1 314 ? 23.867 1.140 -33.855 1.00 90.94 314 THR A C 1
ATOM 2542 O O . THR A 1 314 ? 23.846 2.069 -33.054 1.00 90.94 314 THR A O 1
ATOM 2545 N N . ILE A 1 315 ? 24.841 1.006 -34.758 1.00 91.81 315 ILE A N 1
ATOM 2546 C CA . ILE A 1 315 ? 25.963 1.945 -34.888 1.00 91.81 315 ILE A CA 1
ATOM 2547 C C . ILE A 1 315 ? 25.758 2.788 -36.139 1.00 91.81 315 ILE A C 1
ATOM 2549 O O . ILE A 1 315 ? 25.749 2.247 -37.244 1.00 91.81 315 ILE A O 1
ATOM 2553 N N . TYR A 1 316 ? 25.715 4.107 -35.965 1.00 90.69 316 TYR A N 1
ATOM 2554 C CA . TYR A 1 316 ? 25.585 5.058 -37.062 1.00 90.69 316 TYR A CA 1
ATOM 2555 C C . TYR A 1 316 ? 26.961 5.517 -37.555 1.00 90.69 316 TYR A C 1
ATOM 2557 O O . TYR A 1 316 ? 27.816 6.023 -36.807 1.00 90.69 316 TYR A O 1
ATOM 2565 N N . ARG A 1 317 ? 27.208 5.316 -38.846 1.00 91.69 317 ARG A N 1
ATOM 2566 C CA . ARG A 1 317 ? 28.440 5.684 -39.549 1.00 91.69 317 ARG A CA 1
ATOM 2567 C C . ARG A 1 317 ? 28.307 7.072 -40.162 1.00 91.69 317 ARG A C 1
ATOM 2569 O O . ARG A 1 317 ? 27.214 7.592 -40.317 1.00 91.69 317 ARG A O 1
ATOM 2576 N N . ASP A 1 318 ? 29.440 7.673 -40.522 1.00 88.62 318 ASP A N 1
ATOM 2577 C CA . ASP A 1 318 ? 29.449 8.963 -41.226 1.00 88.62 318 ASP A CA 1
ATOM 2578 C C . ASP A 1 318 ? 28.990 8.798 -42.688 1.00 88.62 318 ASP A C 1
ATOM 2580 O O . ASP A 1 318 ? 29.794 8.803 -43.621 1.00 88.62 318 ASP A O 1
ATOM 2584 N N . CYS A 1 319 ? 27.695 8.573 -42.892 1.00 90.62 319 CYS A N 1
ATOM 2585 C CA . CYS A 1 319 ? 27.063 8.493 -44.201 1.00 90.62 319 CYS A CA 1
ATOM 2586 C C . CYS A 1 319 ? 25.669 9.128 -44.164 1.00 90.62 319 CYS A C 1
ATOM 2588 O O . CYS A 1 319 ? 25.036 9.221 -43.115 1.00 90.62 319 CYS A O 1
ATOM 2590 N N . LEU A 1 320 ? 25.188 9.556 -45.334 1.00 88.00 320 LEU A N 1
ATOM 2591 C CA . LEU A 1 320 ? 23.912 10.260 -45.456 1.00 88.00 320 LEU A CA 1
ATOM 2592 C C . LEU A 1 320 ? 22.732 9.424 -44.938 1.00 88.00 320 LEU A C 1
ATOM 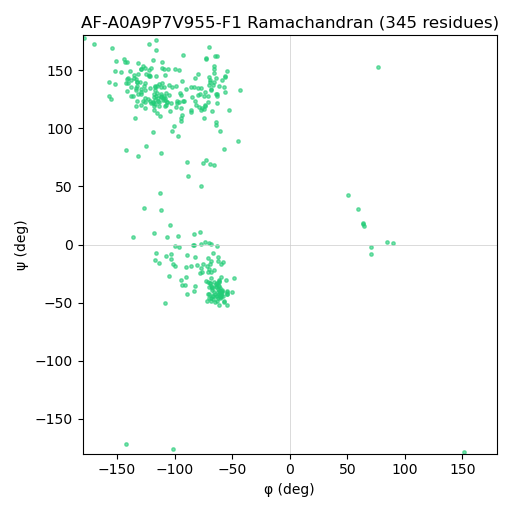2594 O O . LEU A 1 320 ? 21.845 9.967 -44.294 1.00 88.00 320 LEU A O 1
ATOM 2598 N N . ASN A 1 321 ? 22.741 8.113 -45.194 1.00 90.69 321 ASN A N 1
ATOM 2599 C CA . ASN A 1 321 ? 21.683 7.210 -44.747 1.00 90.69 321 ASN A CA 1
ATOM 2600 C C . ASN A 1 321 ? 21.578 7.184 -43.215 1.00 90.69 321 ASN A C 1
ATOM 2602 O O . ASN A 1 321 ? 20.510 7.435 -42.666 1.00 90.69 321 ASN A O 1
ATOM 2606 N N . ASP A 1 322 ? 22.695 6.951 -42.530 1.00 89.38 322 ASP A N 1
ATOM 2607 C CA . ASP A 1 322 ? 22.731 6.861 -41.070 1.00 89.38 322 ASP A CA 1
ATOM 2608 C C . ASP A 1 322 ? 22.479 8.232 -40.421 1.00 89.38 322 ASP A C 1
ATOM 2610 O O . ASP A 1 322 ? 21.821 8.320 -39.390 1.00 89.38 322 ASP A O 1
ATOM 2614 N N . TRP A 1 323 ? 22.920 9.319 -41.065 1.00 85.62 323 TRP A N 1
ATOM 2615 C CA . TRP A 1 323 ? 22.571 10.689 -40.683 1.00 85.62 323 TRP A CA 1
ATOM 2616 C C . TRP A 1 323 ? 21.056 10.912 -40.683 1.00 85.62 323 TRP A C 1
ATOM 2618 O O . TRP A 1 323 ? 20.504 11.387 -39.694 1.00 85.62 323 TRP A O 1
ATOM 2628 N N . THR A 1 324 ? 20.374 10.514 -41.761 1.00 88.12 324 THR A N 1
ATOM 2629 C CA . THR A 1 324 ? 18.911 10.616 -41.844 1.00 88.12 324 THR A CA 1
ATOM 2630 C C . THR A 1 324 ? 18.186 9.651 -40.909 1.00 88.12 324 THR A C 1
ATOM 2632 O O . THR A 1 324 ? 17.137 10.004 -40.381 1.00 88.12 324 THR A O 1
ATOM 2635 N N . GLN A 1 325 ? 18.736 8.457 -40.657 1.00 85.75 325 GLN A N 1
ATOM 2636 C CA . GLN A 1 325 ? 18.152 7.489 -39.719 1.00 85.75 325 GLN A CA 1
ATOM 2637 C C . GLN A 1 325 ? 18.166 7.987 -38.271 1.00 85.75 325 GLN A C 1
ATOM 2639 O O . GLN A 1 325 ? 17.234 7.693 -37.533 1.00 85.75 325 GLN A O 1
ATOM 2644 N N . MET A 1 326 ? 19.164 8.786 -37.885 1.00 83.12 326 MET A N 1
ATOM 2645 C CA . MET A 1 326 ? 19.192 9.463 -36.581 1.00 83.12 326 MET A CA 1
ATOM 2646 C C . MET A 1 326 ? 18.209 10.645 -36.476 1.00 83.12 326 MET A C 1
ATOM 2648 O O . MET A 1 326 ? 18.195 11.328 -35.458 1.00 83.12 326 MET A O 1
ATOM 2652 N N . GLY A 1 327 ? 17.414 10.919 -37.516 1.00 83.88 327 GLY A N 1
ATOM 2653 C CA . GLY A 1 327 ? 16.430 12.004 -37.536 1.00 83.88 327 GLY A CA 1
ATOM 2654 C C . GLY A 1 327 ? 16.959 13.343 -38.055 1.00 83.88 327 GLY A C 1
ATOM 2655 O O . GLY A 1 327 ? 16.201 14.306 -38.125 1.00 83.88 327 GLY A O 1
ATOM 2656 N N . TYR A 1 328 ? 18.228 13.430 -38.471 1.00 83.94 328 TYR A N 1
ATOM 2657 C CA . TYR A 1 328 ? 18.791 14.683 -38.971 1.00 83.94 328 TYR A CA 1
ATOM 2658 C C . TYR A 1 328 ? 18.400 14.970 -40.431 1.00 83.94 328 TYR A C 1
ATOM 2660 O O . TYR A 1 328 ? 18.310 14.054 -41.258 1.00 83.94 328 TYR A O 1
ATOM 2668 N N . PRO A 1 329 ? 18.234 16.250 -40.813 1.00 87.12 329 PRO A N 1
ATOM 2669 C CA . PRO A 1 329 ? 17.819 16.606 -42.163 1.00 87.12 329 PRO A CA 1
ATOM 2670 C C . PRO A 1 329 ? 18.935 16.332 -43.182 1.00 87.12 329 PRO A C 1
ATOM 2672 O O . PRO A 1 329 ? 20.109 16.642 -42.956 1.00 87.12 329 PRO A O 1
ATOM 2675 N N . SER A 1 330 ? 18.573 15.767 -44.338 1.00 86.12 330 SER A N 1
ATOM 2676 C CA . SER A 1 330 ? 19.520 15.299 -45.367 1.00 86.12 330 SER A CA 1
ATOM 2677 C C . SER A 1 330 ? 20.407 16.408 -45.946 1.00 86.12 330 SER A C 1
ATOM 2679 O O . SER A 1 330 ? 21.565 16.167 -46.280 1.00 86.12 330 SER A O 1
ATOM 2681 N N . ASN A 1 331 ? 19.893 17.636 -46.021 1.00 84.31 331 ASN A N 1
ATOM 2682 C CA . ASN A 1 331 ? 20.626 18.809 -46.500 1.00 84.31 331 ASN A CA 1
ATOM 2683 C C . ASN A 1 331 ? 21.737 19.273 -45.537 1.00 84.31 331 ASN A C 1
ATOM 2685 O O . ASN A 1 331 ? 22.666 19.940 -45.986 1.00 84.31 331 ASN A O 1
ATOM 2689 N N . GLY A 1 332 ? 21.672 18.914 -44.250 1.00 80.19 332 GLY A N 1
ATOM 2690 C CA . GLY A 1 332 ? 22.662 19.273 -43.229 1.00 80.19 332 GLY A CA 1
ATOM 2691 C C . GLY A 1 332 ? 23.904 18.375 -43.207 1.00 80.19 332 GLY A C 1
ATOM 2692 O O . GLY A 1 332 ? 24.892 18.707 -42.551 1.00 80.19 332 GLY A O 1
ATOM 2693 N N . PHE A 1 333 ? 23.892 17.255 -43.935 1.00 80.88 333 PHE A N 1
ATOM 2694 C CA . PHE A 1 333 ? 24.999 16.302 -43.936 1.00 80.88 333 PHE A CA 1
ATOM 2695 C C . PHE A 1 333 ? 26.287 16.942 -44.492 1.00 80.88 333 PHE A C 1
ATOM 2697 O O . PHE A 1 333 ? 26.326 17.405 -45.631 1.00 80.88 333 PHE A O 1
ATOM 2704 N N . ARG A 1 334 ? 27.359 16.950 -43.683 1.00 76.81 334 ARG A N 1
ATOM 2705 C CA . ARG A 1 334 ? 28.701 17.505 -43.989 1.00 76.81 334 ARG A CA 1
ATOM 2706 C C . ARG A 1 334 ? 28.791 19.021 -44.210 1.00 76.81 334 ARG A C 1
ATOM 2708 O O . ARG A 1 334 ? 29.818 19.500 -44.696 1.00 76.81 334 ARG A O 1
ATOM 2715 N N . GLN A 1 335 ? 27.788 19.802 -43.812 1.00 73.38 335 GLN A N 1
ATOM 2716 C CA . GLN A 1 335 ? 27.931 21.260 -43.809 1.00 73.38 335 GLN A CA 1
ATOM 2717 C C . GLN A 1 335 ? 28.895 21.712 -42.691 1.00 73.38 335 GLN A C 1
ATOM 2719 O O . GLN A 1 335 ? 28.735 21.354 -41.529 1.00 73.38 335 GLN A O 1
ATOM 2724 N N . GLN A 1 336 ? 29.909 22.516 -43.039 1.00 51.19 336 GLN A N 1
ATOM 2725 C CA . GLN A 1 336 ? 31.029 22.913 -42.160 1.00 51.19 336 GLN A CA 1
ATOM 2726 C C . GLN A 1 336 ? 30.667 23.872 -41.002 1.00 51.19 336 GLN A C 1
ATOM 2728 O O . GLN A 1 336 ? 31.541 24.247 -40.222 1.00 51.19 336 GLN A O 1
ATOM 2733 N N . ASN A 1 337 ? 29.401 24.261 -40.832 1.00 46.75 337 ASN A N 1
ATOM 2734 C CA . ASN A 1 337 ? 28.981 25.216 -39.800 1.00 46.75 337 ASN A CA 1
ATOM 2735 C C . ASN A 1 337 ? 28.633 24.530 -38.465 1.00 46.75 337 ASN A C 1
ATOM 2737 O O . ASN A 1 337 ? 27.533 24.667 -37.932 1.00 46.75 337 ASN A O 1
ATOM 2741 N N . ILE A 1 338 ? 29.590 23.807 -37.880 1.00 46.16 338 ILE A N 1
ATOM 2742 C CA . ILE A 1 338 ? 29.422 23.135 -36.582 1.00 46.16 338 ILE A CA 1
ATOM 2743 C C . ILE A 1 338 ? 29.821 24.097 -35.449 1.00 46.16 338 ILE A C 1
ATOM 2745 O O . ILE A 1 338 ? 30.851 23.964 -34.794 1.00 46.16 338 ILE A O 1
ATOM 2749 N N . ARG A 1 339 ? 28.988 25.118 -35.229 1.00 41.25 339 ARG A N 1
ATOM 2750 C CA . ARG A 1 339 ? 28.828 25.761 -33.906 1.00 41.25 339 ARG A CA 1
ATOM 2751 C C . ARG A 1 339 ? 27.417 25.588 -33.343 1.00 41.25 339 ARG A C 1
ATOM 2753 O O . ARG A 1 339 ? 27.187 25.927 -32.184 1.00 41.25 339 ARG A O 1
ATOM 2760 N N . ALA A 1 340 ? 26.487 25.042 -34.123 1.00 46.06 340 ALA A N 1
ATOM 2761 C CA . ALA A 1 340 ? 25.177 24.675 -33.618 1.00 46.06 340 ALA A CA 1
ATOM 2762 C C . ALA A 1 340 ? 25.318 23.417 -32.748 1.00 46.06 340 ALA A C 1
ATOM 2764 O O . ALA A 1 340 ? 25.806 22.383 -33.203 1.00 46.06 340 ALA A O 1
ATOM 2765 N N . ARG A 1 341 ? 24.944 23.537 -31.469 1.00 45.19 341 ARG A N 1
ATOM 2766 C CA . ARG A 1 341 ? 24.838 22.403 -30.543 1.00 45.19 341 ARG A CA 1
ATO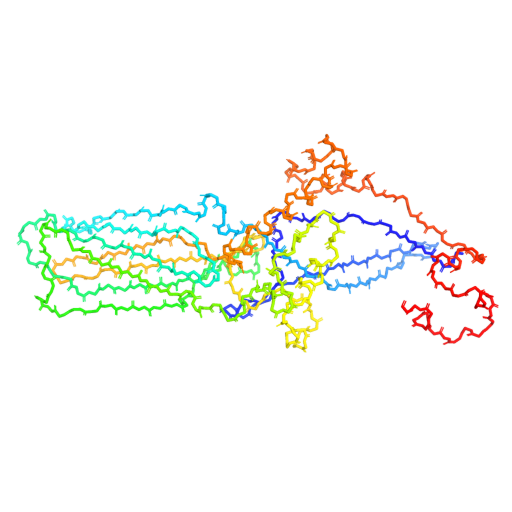M 2767 C C . ARG A 1 341 ? 23.875 21.370 -31.136 1.00 45.19 341 ARG A C 1
ATOM 2769 O O . ARG A 1 341 ? 22.884 21.750 -31.748 1.00 45.19 341 ARG A O 1
ATOM 2776 N N . ILE A 1 342 ? 24.151 20.089 -30.901 1.00 46.81 342 ILE A N 1
ATOM 2777 C CA . ILE A 1 342 ? 23.356 18.937 -31.371 1.00 46.81 342 ILE A CA 1
ATOM 2778 C C . ILE A 1 342 ? 21.844 19.100 -31.092 1.00 46.81 342 ILE A C 1
ATOM 2780 O O . ILE A 1 342 ? 21.031 18.666 -31.897 1.00 46.81 342 ILE A O 1
ATOM 2784 N N . GLY A 1 343 ? 21.461 19.829 -30.038 1.00 47.12 343 GLY A N 1
ATOM 2785 C CA . GLY A 1 343 ? 20.063 20.151 -29.724 1.00 47.12 343 GLY A CA 1
ATOM 2786 C C . GLY A 1 343 ? 19.329 21.100 -30.688 1.00 47.12 343 GLY A C 1
ATOM 2787 O O . GLY A 1 343 ? 18.179 21.403 -30.428 1.00 47.12 343 GLY A O 1
ATOM 2788 N N . PHE A 1 344 ? 19.952 21.596 -31.765 1.00 42.28 344 PHE A N 1
ATOM 2789 C CA . PHE A 1 344 ? 19.265 22.389 -32.804 1.00 42.28 344 PHE A CA 1
ATOM 2790 C C . PHE A 1 344 ? 18.668 21.550 -33.940 1.00 42.28 344 PHE A C 1
ATOM 2792 O O . PHE A 1 344 ? 17.976 22.097 -34.793 1.00 42.28 344 PHE A O 1
ATOM 2799 N N . TYR A 1 345 ? 18.976 20.255 -33.989 1.00 45.44 345 TYR A N 1
ATOM 2800 C CA . TYR A 1 345 ? 18.517 19.366 -35.058 1.00 45.44 345 TYR A CA 1
ATOM 2801 C C . TYR A 1 345 ? 17.627 18.225 -34.552 1.00 45.44 345 TYR A C 1
ATOM 2803 O O . TYR A 1 345 ? 17.355 17.295 -35.306 1.00 45.44 345 TYR A O 1
ATOM 2811 N N . VAL A 1 346 ? 17.213 18.287 -33.286 1.00 36.47 346 VAL A N 1
ATOM 2812 C CA . VAL A 1 346 ? 16.285 17.344 -32.663 1.00 36.47 346 VAL A CA 1
ATOM 2813 C C . VAL A 1 346 ? 15.068 18.164 -32.240 1.00 36.47 346 VAL A C 1
ATOM 2815 O O . VAL A 1 346 ? 15.128 18.835 -31.212 1.00 36.47 346 VAL A O 1
ATOM 2818 N N . ASP A 1 347 ? 14.035 18.167 -33.084 1.00 32.66 347 ASP A N 1
ATOM 2819 C CA . ASP A 1 347 ? 12.663 18.536 -32.705 1.00 32.66 347 ASP A CA 1
ATOM 2820 C C . ASP A 1 347 ? 11.918 17.277 -32.242 1.00 32.66 347 ASP A C 1
ATOM 2822 O O . ASP A 1 347 ? 12.056 16.233 -32.929 1.00 32.66 347 ASP A O 1
#

Mean predicted aligned error: 11.02 Å